Protein AF-A0A225VZT0-F1 (afdb_monomer_lite)

Organism: NCBI:txid4795

Sequence (186 aa):
MDSPKQKLVVSENINVNQRNNTLRSQVHCQGREDEDIPLMPTKFKLYQRKHICTHSWRERERGNGTHTVHKLRFLAKLAQGNGGQWSIRLARKDYRHNHAISTDVYRSYPGIRQVPGNSPLMPGIELLVKAQAGNSRIYDYIRDNSTHRVTMEDVQNLVNRIRNSGTHFYNHCCNVQMSNLFVLSV

Secondary structure (DSSP, 8-state):
-PPPEEEEEEEEEEEHHHHHHHHHTSGGGTT--GGGS-PPPGGG-EEEEEEEETT-SPPPS---S------EEEEEEEEEPTTS-EEEEEEEEEE--SS---HHHHHHSHHHHSPPTT-TTHHHHHHHHHTT--HHHHHHHHHHSSS----HHHHHHHHHHHHHHTT--S--------TT--EEE-

Structure (mmCIF, N/CA/C/O backbone):
data_AF-A0A225VZT0-F1
#
_entry.id   AF-A0A225VZT0-F1
#
loop_
_atom_site.group_PDB
_atom_site.id
_atom_site.type_symbol
_atom_site.label_atom_id
_atom_site.label_alt_id
_atom_site.label_comp_id
_atom_site.label_asym_id
_atom_site.label_entity_id
_atom_site.label_seq_id
_atom_site.pdbx_PDB_ins_code
_atom_site.Cartn_x
_atom_site.Cartn_y
_atom_site.Cartn_z
_atom_site.occupancy
_atom_site.B_iso_or_equiv
_atom_site.auth_seq_id
_atom_site.auth_comp_id
_atom_site.auth_asym_id
_atom_site.auth_atom_id
_atom_site.pdbx_PDB_model_num
ATOM 1 N N . MET A 1 1 ? -18.856 -15.001 -4.564 1.00 51.16 1 MET A N 1
ATOM 2 C CA . MET A 1 1 ? -17.676 -15.249 -3.708 1.00 51.16 1 MET A CA 1
ATOM 3 C C . MET A 1 1 ? -16.634 -14.220 -4.101 1.00 51.16 1 MET A C 1
ATOM 5 O O . MET A 1 1 ? -16.259 -14.202 -5.265 1.00 51.16 1 MET A O 1
ATOM 9 N N . ASP A 1 2 ? -16.246 -13.326 -3.192 1.00 65.56 2 ASP A N 1
ATOM 10 C CA . ASP A 1 2 ? -15.180 -12.351 -3.459 1.00 65.56 2 ASP A CA 1
ATOM 11 C C . ASP A 1 2 ? -13.834 -13.071 -3.604 1.00 65.56 2 ASP A C 1
ATOM 13 O O . ASP A 1 2 ? -13.518 -13.952 -2.802 1.00 65.56 2 ASP A O 1
ATOM 17 N N . SER A 1 3 ? -13.027 -12.676 -4.591 1.00 72.38 3 SER A N 1
ATOM 18 C CA . SER A 1 3 ? -11.649 -13.159 -4.725 1.00 72.38 3 SER A CA 1
ATOM 19 C C . SER A 1 3 ? -10.837 -12.883 -3.452 1.00 72.38 3 SER A C 1
ATOM 21 O O . SER A 1 3 ? -10.950 -11.788 -2.879 1.00 72.38 3 SER A O 1
ATOM 23 N N . PRO A 1 4 ? -9.988 -13.829 -3.004 1.00 74.31 4 PRO A N 1
ATOM 24 C CA . PRO A 1 4 ? -9.117 -13.614 -1.860 1.00 74.31 4 PRO A CA 1
ATOM 25 C C . PRO A 1 4 ? -8.203 -12.413 -2.119 1.00 74.31 4 PRO A C 1
ATOM 27 O O . PRO A 1 4 ? -7.529 -12.308 -3.145 1.00 74.31 4 PRO A O 1
ATOM 30 N N . LYS A 1 5 ? -8.190 -11.482 -1.163 1.00 81.31 5 LYS A N 1
ATOM 31 C CA . LYS A 1 5 ? -7.320 -10.303 -1.202 1.00 81.31 5 LYS A CA 1
ATOM 32 C C . LYS A 1 5 ? -5.996 -10.628 -0.533 1.00 81.31 5 LYS A C 1
ATOM 34 O O . LYS A 1 5 ? -5.957 -11.353 0.458 1.00 81.31 5 LYS A O 1
ATOM 39 N N . GLN A 1 6 ? -4.919 -10.026 -1.025 1.00 82.06 6 GLN A N 1
ATOM 40 C CA . GLN A 1 6 ? -3.617 -10.106 -0.379 1.00 82.06 6 GLN A CA 1
ATOM 41 C C . GLN A 1 6 ? -2.916 -8.749 -0.327 1.00 82.06 6 GLN A C 1
ATOM 43 O O . GLN A 1 6 ? -2.982 -7.945 -1.256 1.00 82.06 6 GLN A O 1
ATOM 48 N N . LYS A 1 7 ? -2.180 -8.521 0.767 1.00 84.19 7 LYS A N 1
ATOM 49 C CA . LYS A 1 7 ? -1.205 -7.440 0.865 1.00 84.19 7 LYS A CA 1
ATOM 50 C C . LYS A 1 7 ? 0.112 -7.888 0.231 1.00 84.19 7 LYS A C 1
ATOM 52 O O . LYS A 1 7 ? 0.707 -8.879 0.652 1.00 84.19 7 LYS A O 1
ATOM 57 N N . LEU A 1 8 ? 0.569 -7.148 -0.772 1.00 87.62 8 LEU A N 1
ATOM 58 C CA . LEU A 1 8 ? 1.885 -7.328 -1.381 1.00 87.62 8 LEU A CA 1
ATOM 59 C C . LEU A 1 8 ? 2.859 -6.273 -0.872 1.00 87.62 8 LEU A C 1
ATOM 61 O O . LEU A 1 8 ? 2.451 -5.191 -0.443 1.00 87.62 8 LEU A O 1
ATOM 65 N N . VAL A 1 9 ? 4.150 -6.581 -0.947 1.00 86.94 9 VAL A N 1
ATOM 66 C CA . VAL A 1 9 ? 5.210 -5.655 -0.544 1.00 86.94 9 VAL A CA 1
ATOM 67 C C . VAL A 1 9 ? 6.167 -5.417 -1.698 1.00 86.94 9 VAL A C 1
ATOM 69 O O . VAL A 1 9 ? 6.444 -6.317 -2.489 1.00 86.94 9 VAL A O 1
ATOM 72 N N . VAL A 1 10 ? 6.664 -4.187 -1.798 1.00 89.81 10 VAL A N 1
ATOM 73 C CA . VAL A 1 10 ? 7.727 -3.826 -2.732 1.00 89.81 10 VAL A CA 1
ATOM 74 C C . VAL A 1 10 ? 9.062 -4.221 -2.108 1.00 89.81 10 VAL A C 1
ATOM 76 O O . VAL A 1 10 ? 9.459 -3.640 -1.102 1.00 89.81 10 VAL A O 1
ATOM 79 N N . SER A 1 11 ? 9.746 -5.206 -2.688 1.00 88.31 11 SER A N 1
ATOM 80 C CA . SER A 1 11 ? 11.070 -5.627 -2.210 1.00 88.31 11 SER A CA 1
ATOM 81 C C . SER A 1 11 ? 12.201 -4.796 -2.805 1.00 88.31 11 SER A C 1
ATOM 83 O O . SER A 1 11 ? 13.287 -4.739 -2.246 1.00 88.31 11 SER A O 1
ATOM 85 N N . GLU A 1 12 ? 11.985 -4.241 -3.996 1.00 90.75 12 GLU A N 1
ATOM 86 C CA . GLU A 1 12 ? 13.029 -3.580 -4.772 1.00 90.75 12 GLU A CA 1
ATOM 87 C C . GLU A 1 12 ? 12.412 -2.543 -5.709 1.00 90.75 12 GLU A C 1
ATOM 89 O O . GLU A 1 12 ? 11.369 -2.786 -6.327 1.00 90.75 12 GLU A O 1
ATOM 94 N N . ASN A 1 13 ? 13.094 -1.410 -5.833 1.00 93.81 13 ASN A N 1
ATOM 95 C CA . ASN A 1 13 ? 12.778 -0.335 -6.758 1.00 93.81 13 ASN A CA 1
ATOM 96 C C . ASN A 1 13 ? 13.997 -0.080 -7.640 1.00 93.81 13 ASN A C 1
ATOM 98 O O . ASN A 1 13 ? 15.099 0.075 -7.126 1.00 93.81 13 ASN A O 1
ATOM 102 N N . ILE A 1 14 ? 13.784 0.027 -8.948 1.00 93.69 14 ILE A N 1
ATOM 103 C CA . ILE A 1 14 ? 14.803 0.505 -9.883 1.00 93.69 14 ILE A CA 1
ATOM 104 C C . ILE A 1 14 ? 14.319 1.828 -10.449 1.00 93.69 14 ILE A C 1
ATOM 106 O O . ILE A 1 14 ? 13.246 1.905 -11.060 1.00 93.69 14 ILE A O 1
ATOM 110 N N . ASN A 1 15 ? 15.110 2.872 -10.232 1.00 94.50 15 ASN A N 1
ATOM 111 C CA . ASN A 1 15 ? 14.808 4.200 -10.741 1.00 94.50 15 ASN A CA 1
ATOM 112 C C . ASN A 1 15 ? 15.197 4.330 -12.228 1.00 94.50 15 ASN A C 1
ATOM 114 O O . ASN A 1 15 ? 15.982 3.541 -12.760 1.00 94.50 15 ASN A O 1
ATOM 118 N N . VAL A 1 16 ? 14.606 5.309 -12.915 1.00 94.38 16 VAL A N 1
ATOM 119 C CA . VAL A 1 16 ? 14.851 5.533 -14.350 1.00 94.38 16 VAL A CA 1
ATOM 120 C C . VAL A 1 16 ? 16.324 5.831 -14.623 1.00 94.38 16 VAL A C 1
ATOM 122 O O . VAL A 1 16 ? 16.894 5.249 -15.540 1.00 94.38 16 VAL A O 1
ATOM 125 N N . ASN A 1 17 ? 16.954 6.671 -13.802 1.00 94.25 17 ASN A N 1
ATOM 126 C CA . ASN A 1 17 ? 18.349 7.069 -13.994 1.00 94.25 17 ASN A CA 1
ATOM 127 C C . ASN A 1 17 ? 19.293 5.869 -13.875 1.00 94.25 17 ASN A C 1
ATOM 129 O O . ASN A 1 17 ? 20.156 5.678 -14.718 1.00 94.25 17 ASN A O 1
ATOM 133 N N . GLN A 1 18 ? 19.078 5.006 -12.886 1.00 94.25 18 GLN A N 1
ATOM 134 C CA . GLN A 1 18 ? 19.828 3.776 -12.667 1.00 94.25 18 GLN A CA 1
ATOM 135 C C . GLN A 1 18 ? 19.690 2.840 -13.867 1.00 94.25 18 GLN A C 1
ATOM 137 O O . GLN A 1 18 ? 20.699 2.344 -14.363 1.00 94.25 18 GLN A O 1
ATOM 142 N N . ARG A 1 19 ? 18.465 2.635 -14.375 1.00 94.31 19 ARG A N 1
ATOM 143 C CA . ARG A 1 19 ? 18.228 1.834 -15.587 1.00 94.31 19 ARG A CA 1
ATOM 144 C C . ARG A 1 19 ? 18.948 2.432 -16.797 1.00 94.31 19 ARG A C 1
ATOM 146 O O . ARG A 1 19 ? 19.620 1.702 -17.514 1.00 94.31 19 ARG A O 1
ATOM 153 N N . ASN A 1 20 ? 18.806 3.735 -17.019 1.00 94.56 20 ASN A N 1
ATOM 154 C CA . ASN A 1 20 ? 19.415 4.435 -18.147 1.00 94.56 20 ASN A CA 1
ATOM 155 C C . ASN A 1 20 ? 20.947 4.382 -18.079 1.00 94.56 20 ASN A C 1
ATOM 157 O O . ASN A 1 20 ? 21.582 4.041 -19.067 1.00 94.56 20 ASN A O 1
ATOM 161 N N . ASN A 1 21 ? 21.537 4.608 -16.906 1.00 93.44 21 ASN A N 1
ATOM 162 C CA . ASN A 1 21 ? 22.978 4.480 -16.695 1.00 93.44 21 ASN A CA 1
ATOM 163 C C . ASN A 1 21 ? 23.450 3.046 -16.941 1.00 93.44 21 ASN A C 1
ATOM 165 O O . ASN A 1 21 ? 24.440 2.845 -17.632 1.00 93.44 21 ASN A O 1
ATOM 169 N N . THR A 1 22 ? 22.705 2.044 -16.455 1.00 93.69 22 THR A N 1
ATOM 170 C CA . THR A 1 22 ? 23.014 0.636 -16.748 1.00 93.69 22 THR A CA 1
ATOM 171 C C . THR A 1 22 ? 22.975 0.354 -18.248 1.00 93.69 22 THR A C 1
ATOM 173 O O . THR A 1 22 ? 23.840 -0.369 -18.721 1.00 93.69 22 THR A O 1
ATOM 176 N N . LEU A 1 23 ? 22.016 0.914 -18.998 1.00 92.69 23 LEU A N 1
ATOM 177 C CA . LEU A 1 23 ? 21.963 0.768 -20.458 1.00 92.69 23 LEU A CA 1
ATOM 178 C C . LEU A 1 23 ? 23.165 1.419 -21.141 1.00 92.69 23 LEU A C 1
ATOM 180 O O . LEU A 1 23 ? 23.807 0.762 -21.947 1.00 92.69 23 LEU A O 1
ATOM 184 N N . ARG A 1 24 ? 23.522 2.654 -20.774 1.00 93.19 24 ARG A N 1
ATOM 185 C CA . ARG A 1 24 ? 24.707 3.338 -21.323 1.00 93.19 24 ARG A CA 1
ATOM 186 C C . ARG A 1 24 ? 25.997 2.550 -21.093 1.00 93.19 24 ARG A C 1
ATOM 188 O O . ARG A 1 24 ? 26.865 2.521 -21.954 1.00 93.19 24 ARG A O 1
ATOM 195 N N . SER A 1 25 ? 26.116 1.880 -19.947 1.00 91.31 25 SER A N 1
ATOM 196 C CA . SER A 1 25 ? 27.282 1.052 -19.626 1.00 91.31 25 SER A CA 1
ATOM 197 C C . SER A 1 25 ? 27.330 -0.288 -20.372 1.00 91.31 25 SER A C 1
ATOM 199 O O . SER A 1 25 ? 28.343 -0.981 -20.274 1.00 91.31 25 SER A O 1
ATOM 201 N N . GLN A 1 26 ? 26.275 -0.695 -21.089 1.00 92.50 26 GLN A N 1
ATOM 202 C CA . GLN A 1 26 ? 26.287 -1.945 -21.856 1.00 92.50 26 GLN A CA 1
ATOM 203 C C . GLN A 1 26 ? 27.204 -1.823 -23.069 1.00 92.50 26 GLN A C 1
ATOM 205 O O . GLN A 1 26 ? 27.166 -0.826 -23.779 1.00 92.50 26 GLN A O 1
ATOM 210 N N . VAL A 1 27 ? 27.973 -2.880 -23.344 1.00 91.50 27 VAL A N 1
ATOM 211 C CA . VAL A 1 27 ? 28.984 -2.915 -24.418 1.00 91.50 27 VAL A CA 1
ATOM 212 C C . VAL A 1 27 ? 28.422 -2.466 -25.773 1.00 91.50 27 VAL A C 1
ATOM 214 O O . VAL A 1 27 ? 29.067 -1.707 -26.479 1.00 91.50 27 VAL A O 1
ATOM 217 N N . HIS A 1 28 ? 27.194 -2.863 -26.116 1.00 88.12 28 HIS A N 1
ATOM 218 C CA . HIS A 1 28 ? 26.564 -2.494 -27.391 1.00 88.12 28 HIS A CA 1
ATOM 219 C C . HIS A 1 28 ? 26.027 -1.050 -27.449 1.00 88.12 28 HIS A C 1
ATOM 221 O O . HIS A 1 28 ? 25.597 -0.604 -28.509 1.00 88.12 28 HIS A O 1
ATOM 227 N N . CYS A 1 29 ? 26.001 -0.336 -26.322 1.00 87.94 29 CYS A N 1
ATOM 228 C CA . CYS A 1 29 ? 25.611 1.071 -26.227 1.00 87.94 29 CYS A CA 1
ATOM 229 C C . CYS A 1 29 ? 26.815 2.003 -26.022 1.00 87.94 29 CYS A C 1
ATOM 231 O O . CYS A 1 29 ? 26.645 3.217 -26.081 1.00 87.94 29 CYS A O 1
ATOM 233 N N . GLN A 1 30 ? 28.015 1.467 -25.781 1.00 85.31 30 GLN A N 1
ATOM 234 C CA . GLN A 1 30 ? 29.216 2.279 -25.598 1.00 85.31 30 GLN A CA 1
ATOM 235 C C . GLN A 1 30 ? 29.556 3.030 -26.890 1.00 85.31 30 GLN A C 1
ATOM 237 O O . GLN A 1 30 ? 29.604 2.437 -27.965 1.00 85.31 30 GLN A O 1
ATOM 242 N N . GLY A 1 31 ? 29.773 4.343 -26.775 1.00 84.56 31 GLY A N 1
ATOM 243 C CA . GLY A 1 31 ? 30.066 5.219 -27.914 1.00 84.56 31 GLY A CA 1
ATOM 244 C C . GLY A 1 31 ? 28.861 5.551 -28.800 1.00 84.56 31 GLY A C 1
ATOM 245 O O . GLY A 1 31 ? 29.049 6.186 -29.831 1.00 84.56 31 GLY A O 1
ATOM 246 N N . ARG A 1 32 ? 27.642 5.133 -28.425 1.00 89.38 32 ARG A N 1
ATOM 247 C CA . ARG A 1 32 ? 26.406 5.586 -29.077 1.00 89.38 32 ARG A CA 1
ATOM 248 C C . ARG A 1 32 ? 25.899 6.849 -28.391 1.00 89.38 32 ARG A C 1
ATOM 250 O O . ARG A 1 32 ? 26.011 6.968 -27.171 1.00 89.38 32 ARG A O 1
ATOM 257 N N . GLU A 1 33 ? 25.320 7.746 -29.178 1.00 89.56 33 GLU A N 1
ATOM 258 C CA . GLU A 1 33 ? 24.634 8.926 -28.657 1.00 89.56 33 GLU A CA 1
ATOM 259 C C . GLU A 1 33 ? 23.365 8.522 -27.890 1.00 89.56 33 GLU A C 1
ATOM 261 O O . GLU A 1 33 ? 22.806 7.435 -28.080 1.00 89.56 33 GLU A O 1
ATOM 266 N N . ASP A 1 34 ? 22.902 9.389 -26.994 1.00 88.25 34 ASP A N 1
ATOM 267 C CA . ASP A 1 34 ? 21.767 9.095 -26.115 1.00 88.25 34 ASP A CA 1
ATOM 268 C C . ASP A 1 34 ? 20.459 8.872 -26.902 1.00 88.25 34 ASP A C 1
ATOM 270 O O . ASP A 1 34 ? 19.615 8.080 -26.476 1.00 88.25 34 ASP A O 1
ATOM 274 N N . GLU A 1 35 ? 20.306 9.518 -28.061 1.00 89.00 35 GLU A N 1
ATOM 275 C CA . GLU A 1 35 ? 19.173 9.382 -28.985 1.00 89.00 35 GLU A CA 1
ATOM 276 C C . GLU A 1 35 ? 19.072 7.973 -29.585 1.00 89.00 35 GLU A C 1
ATOM 278 O O . GLU A 1 35 ? 17.975 7.483 -29.868 1.00 89.00 35 GLU A O 1
ATOM 283 N N . ASP A 1 36 ? 20.213 7.302 -29.731 1.00 88.94 36 ASP A N 1
ATOM 284 C CA . ASP A 1 36 ? 20.330 5.962 -30.300 1.00 88.94 36 ASP A CA 1
ATOM 285 C C . ASP A 1 36 ? 20.119 4.847 -29.264 1.00 88.94 36 ASP A C 1
ATOM 287 O O . ASP A 1 36 ? 20.044 3.654 -29.605 1.00 88.94 36 ASP A O 1
ATOM 291 N N . ILE A 1 37 ? 20.037 5.213 -27.984 1.00 89.81 37 ILE A N 1
ATOM 292 C CA . ILE A 1 37 ? 19.838 4.303 -26.862 1.00 89.81 37 ILE A CA 1
ATOM 293 C C . ILE A 1 37 ? 18.369 4.403 -26.418 1.00 89.81 37 ILE A C 1
ATOM 295 O O . ILE A 1 37 ? 17.839 5.498 -26.249 1.00 89.81 37 ILE A O 1
ATOM 299 N N . PRO A 1 38 ? 17.670 3.281 -26.150 1.00 89.12 38 PRO A N 1
ATOM 300 C CA . PRO A 1 38 ? 16.269 3.291 -25.715 1.00 89.12 38 PRO A CA 1
ATOM 301 C C . PRO A 1 38 ? 16.117 3.721 -24.240 1.00 89.12 38 PRO A C 1
ATOM 303 O O . PRO A 1 38 ? 15.664 2.956 -23.369 1.00 89.12 38 PRO A O 1
ATOM 306 N N . LEU A 1 39 ? 16.525 4.953 -23.940 1.00 91.19 39 LEU A N 1
ATOM 307 C CA . LEU A 1 39 ? 16.471 5.582 -22.629 1.00 91.19 39 LEU A CA 1
ATOM 308 C C . LEU A 1 39 ? 15.024 5.902 -22.243 1.00 91.19 39 LEU A C 1
ATOM 310 O O . LEU A 1 39 ? 14.192 6.276 -23.065 1.00 91.19 39 LEU A O 1
ATOM 314 N N . MET A 1 40 ? 14.699 5.741 -20.958 1.00 90.88 40 MET A N 1
ATOM 315 C CA . MET A 1 40 ? 13.402 6.191 -20.446 1.00 90.88 40 MET A CA 1
ATOM 316 C C . MET A 1 40 ? 13.454 7.683 -20.110 1.00 90.88 40 MET A C 1
ATOM 318 O O . MET A 1 40 ? 14.453 8.136 -19.544 1.00 90.88 40 MET A O 1
ATOM 322 N N . PRO A 1 41 ? 12.359 8.432 -20.320 1.00 90.88 41 PRO A N 1
ATOM 323 C CA . PRO A 1 41 ? 12.269 9.811 -19.862 1.00 90.88 41 PRO A CA 1
ATOM 324 C C . PRO A 1 41 ? 12.441 9.915 -18.340 1.00 90.88 41 PRO A C 1
ATOM 326 O O . PRO A 1 41 ? 11.707 9.287 -17.570 1.00 90.88 41 PRO A O 1
ATOM 329 N N . THR A 1 42 ? 13.375 10.755 -17.895 1.00 90.62 42 THR A N 1
ATOM 330 C CA . THR A 1 42 ? 13.734 10.930 -16.473 1.00 90.62 42 THR A CA 1
ATOM 331 C C . THR A 1 42 ? 12.573 11.442 -15.617 1.00 90.62 42 THR A C 1
ATOM 333 O O . THR A 1 42 ? 12.505 11.137 -14.423 1.00 90.62 42 THR A O 1
ATOM 336 N N . LYS A 1 43 ? 11.587 12.110 -16.238 1.00 91.50 43 LYS A N 1
ATOM 337 C CA . LYS A 1 43 ? 10.337 12.546 -15.592 1.00 91.50 43 LYS A CA 1
ATOM 338 C C . LYS A 1 43 ? 9.597 11.423 -14.859 1.00 91.50 43 LYS A C 1
ATOM 340 O O . LYS A 1 43 ? 8.916 11.693 -13.875 1.00 91.50 43 LYS A O 1
ATOM 345 N N . PHE A 1 44 ? 9.738 10.168 -15.296 1.00 88.38 44 PHE A N 1
ATOM 346 C CA . PHE A 1 44 ? 9.010 9.053 -14.696 1.00 88.38 44 PHE A CA 1
ATOM 347 C C . PHE A 1 44 ? 9.567 8.580 -13.351 1.00 88.38 44 PHE A C 1
ATOM 349 O O . PHE A 1 44 ? 8.868 7.820 -12.691 1.00 88.38 44 PHE A O 1
ATOM 356 N N . LYS A 1 45 ? 10.742 9.066 -12.905 1.00 90.06 45 LYS A N 1
ATOM 357 C CA . LYS A 1 45 ? 11.456 8.757 -11.640 1.00 90.06 45 LYS A CA 1
ATOM 358 C C . LYS A 1 45 ? 11.717 7.264 -11.382 1.00 90.06 45 LYS A C 1
ATOM 360 O O . LYS A 1 45 ? 12.860 6.868 -11.174 1.00 90.06 45 LYS A O 1
ATOM 365 N N . LEU A 1 46 ? 10.693 6.421 -11.413 1.00 93.38 46 LEU A N 1
ATOM 366 C CA . LEU A 1 46 ? 10.719 4.990 -11.183 1.00 93.38 46 LEU A CA 1
ATOM 367 C C . LEU A 1 46 ? 10.464 4.202 -12.472 1.00 93.38 46 LEU A C 1
ATOM 369 O O . LEU A 1 46 ? 9.490 4.438 -13.180 1.00 93.38 46 LEU A O 1
ATOM 373 N N . TYR A 1 47 ? 11.330 3.229 -12.747 1.00 93.38 47 TYR A N 1
ATOM 374 C CA . TYR A 1 47 ? 11.208 2.352 -13.907 1.00 93.38 47 TYR A CA 1
ATOM 375 C C . TYR A 1 47 ? 10.554 1.015 -13.552 1.00 93.38 47 TYR A C 1
ATOM 377 O O . TYR A 1 47 ? 9.698 0.529 -14.288 1.00 93.38 47 TYR A O 1
ATOM 385 N N . GLN A 1 48 ? 10.964 0.399 -12.443 1.00 94.62 48 GLN A N 1
ATOM 386 C CA . GLN A 1 48 ? 10.536 -0.950 -12.087 1.00 94.62 48 GLN A CA 1
ATOM 387 C C . GLN A 1 48 ? 10.296 -1.081 -10.583 1.00 94.62 48 GLN A C 1
ATOM 389 O O . GLN A 1 48 ? 11.117 -0.638 -9.782 1.00 94.62 48 GLN A O 1
ATOM 394 N N . ARG A 1 49 ? 9.210 -1.769 -10.217 1.00 95.50 49 ARG A N 1
ATOM 395 C CA . ARG A 1 49 ? 8.954 -2.285 -8.866 1.00 95.50 49 ARG A CA 1
ATOM 396 C C . ARG A 1 49 ? 8.944 -3.800 -8.879 1.00 95.50 49 ARG A C 1
ATOM 398 O O . ARG A 1 49 ? 8.304 -4.409 -9.736 1.00 95.50 49 ARG A O 1
ATOM 405 N N . LYS A 1 50 ? 9.611 -4.414 -7.911 1.00 92.38 50 LYS A N 1
ATOM 406 C C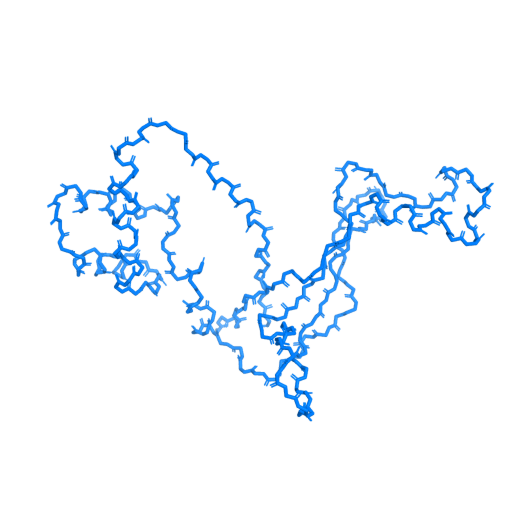A . LYS A 1 50 ? 9.483 -5.843 -7.635 1.00 92.38 50 LYS A CA 1
ATOM 407 C C . LYS A 1 50 ? 8.521 -6.036 -6.479 1.00 92.38 50 LYS A C 1
ATOM 409 O O . LYS A 1 50 ? 8.784 -5.572 -5.373 1.00 92.38 50 LYS A O 1
ATOM 414 N N . HIS A 1 51 ? 7.425 -6.727 -6.752 1.00 91.00 51 HIS A N 1
ATOM 415 C CA . HIS A 1 51 ? 6.442 -7.099 -5.750 1.00 91.00 51 HIS A CA 1
ATOM 416 C C . HIS A 1 51 ? 6.680 -8.534 -5.312 1.00 91.00 51 HIS A C 1
ATOM 418 O O . HIS A 1 51 ? 6.956 -9.397 -6.147 1.00 91.00 51 HIS A O 1
ATOM 424 N N . ILE A 1 52 ? 6.560 -8.771 -4.012 1.00 88.19 52 ILE A N 1
ATOM 425 C CA . ILE A 1 52 ? 6.639 -10.087 -3.385 1.00 88.19 52 ILE A CA 1
ATOM 426 C C . ILE A 1 52 ? 5.499 -10.255 -2.378 1.00 88.19 52 ILE A C 1
ATOM 428 O O . ILE A 1 52 ? 4.867 -9.275 -1.964 1.00 88.19 52 ILE A O 1
ATOM 432 N N . CYS A 1 53 ? 5.243 -11.492 -1.956 1.00 85.62 53 CYS A N 1
ATOM 433 C CA . CYS A 1 53 ? 4.377 -11.731 -0.806 1.00 85.62 53 CYS A CA 1
ATOM 434 C C . CYS A 1 53 ? 5.006 -11.149 0.479 1.00 85.62 53 CYS A C 1
ATOM 436 O O . CYS A 1 53 ? 6.224 -11.136 0.642 1.00 85.62 53 CYS A O 1
ATOM 438 N N . THR A 1 54 ? 4.171 -10.700 1.421 1.00 80.44 54 THR A N 1
ATOM 439 C CA . THR A 1 54 ? 4.572 -10.278 2.777 1.00 80.44 54 THR A CA 1
ATOM 440 C C . THR A 1 54 ? 5.372 -11.326 3.545 1.00 80.44 54 THR A C 1
ATOM 442 O O . THR A 1 54 ? 6.141 -10.954 4.419 1.00 80.44 54 THR A O 1
ATOM 445 N N . HIS A 1 55 ? 5.207 -12.612 3.235 1.00 77.00 55 HIS A N 1
ATOM 446 C CA . HIS A 1 55 ? 5.962 -13.707 3.849 1.00 77.00 55 HIS A CA 1
ATOM 447 C C . HIS A 1 55 ? 7.256 -14.033 3.085 1.00 77.00 55 HIS A C 1
ATOM 449 O O . HIS A 1 55 ? 8.075 -14.795 3.567 1.00 77.00 55 HIS A O 1
ATOM 455 N N . SER A 1 56 ? 7.479 -13.454 1.900 1.00 68.50 56 SER A N 1
ATOM 456 C CA . SER A 1 56 ? 8.655 -13.727 1.056 1.00 68.50 56 SER A CA 1
ATOM 457 C C . SER A 1 56 ? 9.894 -12.900 1.413 1.00 68.50 56 SER A C 1
ATOM 459 O O . SER A 1 56 ? 10.866 -12.909 0.652 1.00 68.50 56 SER A O 1
ATOM 461 N N . TRP A 1 57 ? 9.865 -12.136 2.508 1.00 66.12 57 TRP A N 1
ATOM 462 C CA . TRP A 1 57 ? 11.051 -11.426 2.980 1.00 66.12 57 TRP A CA 1
ATOM 463 C C . TRP A 1 57 ? 12.133 -12.421 3.403 1.00 66.12 57 TRP A C 1
ATOM 465 O O . TRP A 1 57 ? 11.837 -13.511 3.883 1.00 66.12 57 TRP A O 1
ATOM 475 N N . ARG A 1 58 ? 13.402 -12.040 3.221 1.00 56.34 58 ARG A N 1
ATOM 476 C CA . ARG A 1 58 ? 14.507 -12.793 3.818 1.00 56.34 58 ARG A CA 1
ATOM 477 C C . ARG A 1 58 ? 14.397 -12.645 5.333 1.00 56.34 58 ARG A C 1
ATOM 479 O O . ARG A 1 58 ? 14.432 -11.522 5.834 1.00 56.34 58 ARG A O 1
ATOM 486 N N . GLU A 1 59 ? 14.252 -13.752 6.046 1.00 50.78 59 GLU A N 1
ATOM 487 C CA . GLU A 1 59 ? 14.467 -13.763 7.488 1.00 50.78 59 GLU A CA 1
ATOM 488 C C . GLU A 1 59 ? 15.957 -13.497 7.761 1.00 50.78 59 GLU A C 1
ATOM 490 O O . GLU A 1 59 ? 16.816 -13.882 6.961 1.00 50.78 59 GLU A O 1
ATOM 495 N N . ARG A 1 60 ? 16.272 -12.764 8.838 1.00 55.62 60 ARG A N 1
ATOM 496 C CA . ARG A 1 60 ? 17.671 -12.511 9.226 1.00 55.62 60 ARG A CA 1
ATOM 497 C C . ARG A 1 60 ? 18.365 -13.852 9.471 1.00 55.62 60 ARG A C 1
ATOM 499 O O . ARG A 1 60 ? 17.734 -14.771 9.978 1.00 55.62 60 ARG A O 1
ATOM 506 N N . GLU A 1 61 ? 19.649 -13.935 9.136 1.00 49.47 61 GLU A N 1
ATOM 507 C CA . GLU A 1 61 ? 20.484 -15.139 9.235 1.00 49.47 61 GLU A CA 1
ATOM 508 C C . GLU A 1 61 ? 20.453 -15.759 10.645 1.00 49.47 61 GLU A C 1
ATOM 510 O O . GLU A 1 61 ? 21.232 -15.387 11.519 1.00 49.47 61 GLU A O 1
ATOM 515 N N . ARG A 1 62 ? 19.525 -16.692 10.890 1.00 54.22 62 ARG A N 1
ATOM 516 C CA . ARG A 1 62 ? 19.478 -17.546 12.087 1.00 54.22 62 ARG A CA 1
ATOM 517 C C . ARG A 1 62 ? 18.921 -18.934 11.751 1.00 54.22 62 ARG A C 1
ATOM 519 O O . ARG A 1 62 ? 17.894 -19.338 12.282 1.00 54.22 62 ARG A O 1
ATOM 526 N N . GLY A 1 63 ? 19.603 -19.678 10.877 1.00 51.31 63 GLY A N 1
ATOM 527 C CA . GLY A 1 63 ? 19.358 -21.119 10.730 1.00 51.31 63 GLY A CA 1
ATOM 528 C C . GLY A 1 63 ? 19.931 -21.755 9.459 1.00 51.31 63 GLY A C 1
ATOM 529 O O . GLY A 1 63 ? 19.748 -21.230 8.367 1.00 51.31 63 GLY A O 1
ATOM 530 N N . ASN A 1 64 ? 20.554 -22.931 9.608 1.00 53.28 64 ASN A N 1
ATOM 531 C CA . ASN A 1 64 ? 21.093 -23.793 8.536 1.00 53.28 64 ASN A CA 1
ATOM 532 C C . ASN A 1 64 ? 20.015 -24.670 7.847 1.00 53.28 64 ASN A C 1
ATOM 534 O O . ASN A 1 64 ? 20.319 -25.742 7.328 1.00 53.28 64 ASN A O 1
ATOM 538 N N . GLY A 1 65 ? 18.740 -24.271 7.892 1.00 51.47 65 GLY A N 1
ATOM 539 C CA . GLY A 1 65 ? 17.611 -25.081 7.420 1.00 51.47 65 GLY A CA 1
ATOM 540 C C . GLY A 1 65 ? 17.203 -24.769 5.980 1.00 51.47 65 GLY A C 1
ATOM 541 O O . GLY A 1 65 ? 17.084 -23.608 5.596 1.00 51.47 65 GLY A O 1
ATOM 542 N N . THR A 1 66 ? 16.944 -25.809 5.188 1.00 53.22 66 THR A N 1
ATOM 543 C CA . THR A 1 66 ? 16.462 -25.743 3.803 1.00 53.22 66 THR A CA 1
ATOM 544 C C . THR A 1 66 ? 15.230 -24.835 3.685 1.00 53.22 66 THR A C 1
ATOM 546 O O . THR A 1 66 ? 14.163 -25.127 4.222 1.00 53.22 66 THR A O 1
ATOM 549 N N . HIS A 1 67 ? 15.379 -23.707 2.991 1.00 54.34 67 HIS A N 1
ATOM 550 C CA . HIS A 1 67 ? 14.382 -22.636 2.971 1.00 54.34 67 HIS A CA 1
ATOM 551 C C . HIS A 1 67 ? 13.129 -22.973 2.147 1.00 54.34 67 HIS A C 1
ATOM 553 O O . HIS A 1 67 ? 13.209 -23.268 0.951 1.00 54.34 67 HIS A O 1
ATOM 559 N N . THR A 1 68 ? 11.941 -22.760 2.717 1.00 52.25 68 THR A N 1
ATOM 560 C CA . THR A 1 68 ? 10.704 -22.604 1.940 1.00 52.25 68 THR A CA 1
ATOM 561 C C . THR A 1 68 ? 10.618 -21.189 1.374 1.00 52.25 68 THR A C 1
ATOM 563 O O . THR A 1 68 ? 10.105 -20.277 2.013 1.00 52.25 68 THR A O 1
ATOM 566 N N . VAL A 1 69 ? 11.099 -20.977 0.147 1.00 57.00 69 VAL A N 1
ATOM 567 C CA . VAL A 1 69 ? 10.872 -19.708 -0.566 1.00 57.00 69 VAL A CA 1
ATOM 568 C C . VAL A 1 69 ? 9.366 -19.517 -0.755 1.00 57.00 69 VAL A C 1
ATOM 570 O O . VAL A 1 69 ? 8.733 -20.313 -1.445 1.00 57.00 69 VAL A O 1
ATOM 573 N N . HIS A 1 70 ? 8.787 -18.469 -0.171 1.00 62.31 70 HIS A N 1
ATOM 574 C CA . HIS A 1 70 ? 7.378 -18.124 -0.368 1.00 62.31 70 HIS A CA 1
ATOM 575 C C . HIS A 1 70 ? 7.201 -17.520 -1.774 1.00 62.31 70 HIS A C 1
ATOM 577 O O . HIS A 1 70 ? 7.794 -16.484 -2.085 1.00 62.31 70 HIS A O 1
ATOM 583 N N . LYS A 1 71 ? 6.479 -18.203 -2.676 1.00 71.62 71 LYS A N 1
ATOM 584 C CA . LYS A 1 71 ? 6.653 -18.045 -4.140 1.00 71.62 71 LYS A CA 1
ATOM 585 C C . LYS A 1 71 ? 5.677 -17.102 -4.861 1.00 71.62 71 LYS A C 1
ATOM 587 O O . LYS A 1 71 ? 5.331 -17.395 -5.997 1.00 71.62 71 LYS A O 1
ATOM 592 N N . LEU A 1 72 ? 5.304 -15.947 -4.303 1.00 83.31 72 LEU A N 1
ATOM 593 C CA . LEU A 1 72 ? 4.741 -14.880 -5.148 1.00 83.31 72 LEU A CA 1
ATOM 594 C C . LEU A 1 72 ? 5.789 -13.818 -5.436 1.00 83.31 72 LEU A C 1
ATOM 596 O O . LEU A 1 72 ? 6.351 -13.218 -4.517 1.00 83.31 72 LEU A O 1
ATOM 600 N N . ARG A 1 73 ? 6.020 -13.560 -6.725 1.00 88.38 73 ARG A N 1
ATOM 601 C CA . ARG A 1 73 ? 6.820 -12.433 -7.199 1.00 88.38 73 ARG A CA 1
ATOM 602 C C . ARG A 1 73 ? 6.401 -11.985 -8.592 1.00 88.38 73 ARG A C 1
ATOM 604 O O . ARG A 1 73 ? 6.128 -12.803 -9.464 1.00 88.38 73 ARG A O 1
ATOM 611 N N . PHE A 1 74 ? 6.448 -10.685 -8.839 1.00 92.00 74 PHE A N 1
ATOM 612 C CA . PHE A 1 74 ? 6.408 -10.146 -10.196 1.00 92.00 74 PHE A CA 1
ATOM 613 C C . PHE A 1 74 ? 7.123 -8.799 -10.272 1.00 92.00 74 PHE A C 1
ATOM 615 O O . PHE A 1 74 ? 7.377 -8.141 -9.262 1.00 92.00 74 PHE A O 1
ATOM 622 N N . LEU A 1 75 ? 7.451 -8.385 -11.492 1.00 93.31 75 LEU A N 1
ATOM 623 C CA . LEU A 1 75 ? 7.993 -7.066 -11.791 1.00 93.31 75 LEU A CA 1
ATOM 624 C C . LEU A 1 75 ? 6.919 -6.220 -12.466 1.00 93.31 75 LEU A C 1
ATOM 626 O O . LEU A 1 75 ? 6.407 -6.613 -13.509 1.00 93.31 75 LEU A O 1
ATOM 630 N N . ALA A 1 76 ? 6.615 -5.056 -11.909 1.00 94.62 76 ALA A N 1
ATOM 631 C CA . ALA A 1 76 ? 5.850 -4.010 -12.572 1.00 94.62 76 ALA A CA 1
ATOM 632 C C . ALA A 1 76 ? 6.841 -3.039 -13.222 1.00 94.62 76 ALA A C 1
ATOM 634 O O . ALA A 1 76 ? 7.621 -2.402 -12.515 1.00 94.62 76 ALA A O 1
ATOM 635 N N . LYS A 1 77 ? 6.859 -2.969 -14.555 1.00 94.19 77 LYS A N 1
ATOM 636 C CA . LYS A 1 77 ? 7.805 -2.153 -15.327 1.00 94.19 77 LYS A CA 1
ATOM 637 C C . LYS A 1 77 ? 7.076 -1.085 -16.121 1.00 94.19 77 LYS A C 1
ATOM 639 O O . LYS A 1 77 ? 6.062 -1.379 -16.746 1.00 94.19 77 LYS A O 1
ATOM 644 N N . LEU A 1 78 ? 7.636 0.114 -16.164 1.00 92.88 78 LEU A N 1
ATOM 645 C CA . LEU A 1 78 ? 7.228 1.131 -17.118 1.00 92.88 78 LEU A CA 1
ATOM 646 C C . LEU A 1 78 ? 7.561 0.658 -18.540 1.00 92.88 78 LEU A C 1
ATOM 648 O O . LEU A 1 78 ? 8.664 0.171 -18.801 1.00 92.88 78 LEU A O 1
ATOM 652 N N . ALA A 1 79 ? 6.605 0.794 -19.450 1.00 90.31 79 ALA A N 1
ATOM 653 C CA . ALA A 1 79 ? 6.763 0.450 -20.852 1.00 90.31 79 ALA A CA 1
ATOM 654 C C . ALA A 1 79 ? 5.987 1.425 -21.740 1.00 90.31 79 ALA A C 1
ATOM 656 O O . ALA A 1 79 ? 4.906 1.887 -21.371 1.00 90.31 79 ALA A O 1
ATOM 657 N N . GLN A 1 80 ? 6.518 1.686 -22.931 1.00 89.31 80 GLN A N 1
ATOM 658 C CA . GLN A 1 80 ? 5.830 2.454 -23.960 1.00 89.31 80 GLN A CA 1
ATOM 659 C C . GLN A 1 80 ? 5.051 1.501 -24.879 1.00 89.31 80 GLN A C 1
ATOM 661 O O . GLN A 1 80 ? 5.573 0.475 -25.323 1.00 89.31 80 GLN A O 1
ATOM 666 N N . GLY A 1 81 ? 3.767 1.784 -25.080 1.00 82.25 81 GLY A N 1
ATOM 667 C CA . GLY A 1 81 ? 2.894 1.102 -26.029 1.00 82.25 81 GLY A CA 1
ATOM 668 C C . GLY A 1 81 ? 3.041 1.644 -27.449 1.00 82.25 81 GLY A C 1
ATOM 669 O O . GLY A 1 81 ? 3.676 2.677 -27.676 1.00 82.25 81 GLY A O 1
ATOM 670 N N . ASN A 1 82 ? 2.412 0.952 -28.397 1.00 78.44 82 ASN A N 1
ATOM 671 C CA . ASN A 1 82 ? 2.298 1.428 -29.773 1.00 78.44 82 ASN A CA 1
ATOM 672 C C . ASN A 1 82 ? 1.448 2.710 -29.758 1.00 78.44 82 ASN A C 1
ATOM 674 O O . ASN A 1 82 ? 0.361 2.715 -29.186 1.00 78.44 82 ASN A O 1
ATOM 678 N N . GLY A 1 83 ? 1.974 3.809 -30.303 1.00 79.62 83 GLY A N 1
ATOM 679 C CA . GLY A 1 83 ? 1.351 5.139 -30.210 1.00 79.62 83 GLY A CA 1
ATOM 680 C C . GLY A 1 83 ? 1.903 6.036 -29.095 1.00 79.62 83 GLY A C 1
ATOM 681 O O . GLY A 1 83 ? 1.344 7.091 -28.821 1.00 79.62 83 GLY A O 1
ATOM 682 N N . GLY A 1 84 ? 2.994 5.641 -28.430 1.00 83.50 84 GLY A N 1
ATOM 683 C CA . GLY A 1 84 ? 3.722 6.512 -27.499 1.00 83.50 84 GLY A CA 1
ATOM 684 C C . GLY A 1 84 ? 3.128 6.603 -26.088 1.00 83.50 84 GLY A C 1
ATOM 685 O O . GLY A 1 84 ? 3.738 7.231 -25.218 1.00 83.50 84 GLY A O 1
ATOM 686 N N . GLN A 1 85 ? 1.993 5.944 -25.832 1.00 89.69 85 GLN A N 1
ATOM 687 C CA . GLN A 1 85 ? 1.353 5.897 -24.517 1.00 89.69 85 GLN A CA 1
ATOM 688 C C . GLN A 1 85 ? 2.184 5.082 -23.517 1.00 89.69 85 GLN A C 1
ATOM 690 O O . GLN A 1 85 ? 2.646 3.979 -23.808 1.00 89.69 85 GLN A O 1
ATOM 695 N N . TRP A 1 86 ? 2.342 5.603 -22.303 1.00 89.62 86 TRP A N 1
ATOM 696 C CA . TRP A 1 86 ? 3.068 4.933 -21.225 1.00 89.62 86 TRP A CA 1
ATOM 697 C C . TRP A 1 86 ? 2.135 4.064 -20.381 1.00 89.62 86 TRP A C 1
ATOM 699 O O . TRP A 1 86 ? 1.041 4.483 -20.018 1.00 89.62 86 TRP A O 1
ATOM 709 N N . SER A 1 87 ? 2.579 2.852 -20.050 1.00 90.44 87 SER A N 1
ATOM 710 C CA . SER A 1 87 ? 1.813 1.866 -19.280 1.00 90.44 87 SER A CA 1
ATOM 711 C C . SER A 1 87 ? 2.711 1.073 -18.330 1.00 90.44 87 SER A C 1
ATOM 713 O O . SER A 1 87 ? 3.936 1.052 -18.474 1.00 90.44 87 SER A O 1
ATOM 715 N N . ILE A 1 88 ? 2.101 0.395 -17.357 1.00 92.06 88 ILE A N 1
ATOM 716 C CA . ILE A 1 88 ? 2.792 -0.568 -16.498 1.00 92.06 88 ILE A CA 1
ATOM 717 C C . ILE A 1 88 ? 2.592 -1.966 -17.084 1.00 92.06 88 ILE A C 1
ATOM 719 O O . ILE A 1 88 ? 1.469 -2.457 -17.168 1.00 92.06 88 ILE A O 1
ATOM 723 N N . ARG A 1 89 ? 3.685 -2.637 -17.448 1.00 92.62 89 ARG A N 1
ATOM 724 C CA . ARG A 1 89 ? 3.684 -4.039 -17.875 1.00 92.62 89 ARG A CA 1
ATOM 725 C C . ARG A 1 89 ? 4.202 -4.940 -16.767 1.00 92.62 89 ARG A C 1
ATOM 727 O O . ARG A 1 89 ? 5.260 -4.701 -16.183 1.00 92.62 89 ARG A O 1
ATOM 734 N N . LEU A 1 90 ? 3.463 -6.013 -16.513 1.00 93.19 90 LEU A N 1
ATOM 735 C CA . LEU A 1 90 ? 3.858 -7.049 -15.568 1.00 93.19 90 LEU A CA 1
ATOM 736 C C . LEU A 1 90 ? 4.773 -8.077 -16.248 1.00 93.19 90 LEU A C 1
ATOM 738 O O . LEU A 1 90 ? 4.413 -8.640 -17.280 1.00 93.19 90 LEU A O 1
ATOM 742 N N . ALA A 1 91 ? 5.922 -8.369 -15.644 1.00 90.81 91 ALA A N 1
ATOM 743 C CA . ALA A 1 91 ? 6.922 -9.317 -16.135 1.00 90.81 91 ALA A CA 1
ATOM 744 C C . ALA A 1 91 ? 7.395 -10.271 -15.024 1.00 90.81 91 ALA A C 1
ATOM 746 O O . ALA A 1 91 ? 7.248 -9.971 -13.840 1.00 90.81 91 ALA A O 1
ATOM 747 N N . ARG A 1 92 ? 8.005 -11.406 -15.409 1.00 87.75 92 ARG A N 1
ATOM 748 C CA . ARG A 1 92 ? 8.553 -12.434 -14.490 1.00 87.75 92 ARG A CA 1
ATOM 749 C C . ARG A 1 92 ? 7.562 -12.832 -13.379 1.00 87.75 92 ARG A C 1
ATOM 751 O O . ARG A 1 92 ? 7.897 -12.769 -12.198 1.00 87.75 92 ARG A O 1
ATOM 758 N N . LYS A 1 93 ? 6.339 -13.175 -13.786 1.00 88.94 93 LYS A N 1
ATOM 759 C CA . LYS A 1 93 ? 5.200 -13.473 -12.911 1.00 88.94 93 LYS A CA 1
ATOM 760 C C . LYS A 1 93 ? 5.305 -14.890 -12.336 1.00 88.94 93 LYS A C 1
ATOM 762 O O . LYS A 1 93 ? 5.360 -15.848 -13.097 1.00 88.94 93 LYS A O 1
ATOM 767 N N . ASP A 1 94 ? 5.294 -15.012 -11.017 1.00 87.56 94 ASP A N 1
ATOM 768 C CA . ASP A 1 94 ? 5.000 -16.246 -10.285 1.00 87.56 94 ASP A CA 1
ATOM 769 C C . ASP A 1 94 ? 3.957 -15.887 -9.225 1.00 87.56 94 ASP A C 1
ATOM 771 O O . ASP A 1 94 ? 4.218 -15.033 -8.378 1.00 87.56 94 ASP A O 1
ATOM 775 N N . TYR A 1 95 ? 2.763 -16.465 -9.325 1.00 85.38 95 TYR A N 1
ATOM 776 C CA . TYR A 1 95 ? 1.626 -16.154 -8.450 1.00 85.38 95 TYR A CA 1
ATOM 777 C C . TYR A 1 95 ? 1.351 -17.269 -7.439 1.00 85.38 95 TYR A C 1
ATOM 779 O O . TYR A 1 95 ? 0.294 -17.293 -6.819 1.00 85.38 95 TYR A O 1
ATOM 787 N N . ARG A 1 96 ? 2.258 -18.239 -7.291 1.00 83.88 96 ARG A N 1
ATOM 788 C CA . ARG A 1 96 ? 2.029 -19.380 -6.403 1.00 83.88 96 ARG A CA 1
ATOM 789 C C . ARG A 1 96 ? 2.254 -18.986 -4.951 1.00 83.88 96 ARG A C 1
ATOM 791 O O . ARG A 1 96 ? 3.205 -18.299 -4.610 1.00 83.88 96 ARG A O 1
ATOM 798 N N . HIS A 1 97 ? 1.431 -19.501 -4.056 1.00 80.12 97 HIS A N 1
ATOM 799 C CA . HIS A 1 97 ? 1.645 -19.342 -2.624 1.00 80.12 97 HIS A CA 1
ATOM 800 C C . HIS A 1 97 ? 1.900 -20.701 -1.995 1.00 80.12 97 HIS A C 1
ATOM 802 O O . HIS A 1 97 ? 1.310 -21.703 -2.380 1.00 80.12 97 HIS A O 1
ATOM 808 N N . ASN A 1 98 ? 2.817 -20.727 -1.036 1.00 79.12 98 ASN A N 1
ATOM 809 C CA . ASN A 1 98 ? 3.075 -21.878 -0.170 1.00 79.12 98 ASN A CA 1
ATOM 810 C C . ASN A 1 98 ? 2.441 -21.688 1.221 1.00 79.12 98 ASN A C 1
ATOM 812 O O . ASN A 1 98 ? 2.773 -22.410 2.152 1.00 79.12 98 ASN A O 1
ATOM 816 N N . HIS A 1 99 ? 1.578 -20.684 1.369 1.00 78.69 99 HIS A N 1
ATOM 817 C CA . HIS A 1 99 ? 0.766 -20.435 2.551 1.00 78.69 99 HIS A CA 1
ATOM 818 C C . HIS A 1 99 ? -0.646 -20.064 2.098 1.00 78.69 99 HIS A C 1
ATOM 820 O O . HIS A 1 99 ? -0.839 -19.597 0.972 1.00 78.69 99 HIS A O 1
ATOM 826 N N . ALA A 1 100 ? -1.629 -20.238 2.978 1.00 79.31 100 ALA A N 1
ATOM 827 C CA . ALA A 1 100 ? -2.999 -19.852 2.679 1.00 79.31 100 ALA A CA 1
ATOM 828 C C . ALA A 1 100 ? -3.096 -18.337 2.439 1.00 79.31 100 ALA A C 1
ATOM 830 O O . ALA A 1 100 ? -2.533 -17.533 3.192 1.00 79.31 100 ALA A O 1
ATOM 831 N N . ILE A 1 101 ? -3.824 -17.954 1.392 1.00 82.56 101 ILE A N 1
ATOM 832 C CA . ILE A 1 101 ? -4.279 -16.582 1.181 1.00 82.56 101 ILE A CA 1
ATOM 833 C C . ILE A 1 101 ? -5.737 -16.559 1.606 1.00 82.56 101 ILE A C 1
ATOM 835 O O . ILE A 1 101 ? -6.549 -17.312 1.071 1.00 82.56 101 ILE A O 1
ATOM 839 N N . SER A 1 102 ? -6.080 -15.706 2.562 1.00 83.12 102 SER A N 1
ATOM 840 C CA . SER A 1 102 ? -7.470 -15.527 2.955 1.00 83.12 102 SER A CA 1
ATOM 841 C C . SER A 1 102 ? -7.784 -14.062 3.199 1.00 83.12 102 SER A C 1
ATOM 843 O O . SER A 1 102 ? -6.933 -13.267 3.612 1.00 83.12 102 SER A O 1
ATOM 845 N N . THR A 1 103 ? -9.048 -13.715 2.978 1.00 84.25 103 THR A N 1
ATOM 846 C CA . THR A 1 103 ? -9.582 -12.391 3.297 1.00 84.25 103 THR A CA 1
ATOM 847 C C . THR A 1 103 ? -9.409 -12.062 4.782 1.00 84.25 103 THR A C 1
ATOM 849 O O . THR A 1 103 ? -9.185 -10.902 5.122 1.00 84.25 103 THR A O 1
ATOM 852 N N . ASP A 1 104 ? -9.442 -13.061 5.668 1.00 84.94 104 ASP A N 1
ATOM 853 C CA . ASP A 1 104 ? -9.210 -12.866 7.101 1.00 84.94 104 ASP A CA 1
ATOM 854 C C . ASP A 1 104 ? -7.761 -12.476 7.411 1.00 84.94 104 ASP A C 1
ATOM 856 O O . ASP A 1 104 ? -7.541 -11.523 8.159 1.00 84.94 104 ASP A O 1
ATOM 860 N N . VAL A 1 105 ? -6.782 -13.136 6.778 1.00 84.12 105 VAL A N 1
ATOM 861 C CA . VAL A 1 105 ? -5.360 -12.765 6.887 1.00 84.12 105 VAL A CA 1
ATOM 862 C C . VAL A 1 105 ? -5.130 -11.370 6.305 1.00 84.12 105 VAL A C 1
ATOM 864 O O . VAL A 1 105 ? -4.427 -10.554 6.891 1.00 84.12 105 VAL A O 1
ATOM 867 N N . TYR A 1 106 ? -5.766 -11.036 5.183 1.00 85.56 106 TYR A N 1
ATOM 868 C CA . TYR A 1 106 ? -5.678 -9.690 4.619 1.00 85.56 106 TYR A CA 1
ATOM 869 C C . TYR A 1 106 ? -6.240 -8.613 5.556 1.00 85.56 106 TYR A C 1
ATOM 871 O O . TYR A 1 106 ? -5.629 -7.558 5.743 1.00 85.56 106 TYR A O 1
ATOM 879 N N . ARG A 1 107 ? -7.391 -8.881 6.176 1.00 87.69 107 ARG A N 1
ATOM 880 C CA . ARG A 1 107 ? -8.052 -7.954 7.101 1.00 87.69 107 ARG A CA 1
ATOM 881 C C . ARG A 1 107 ? -7.364 -7.854 8.462 1.00 87.69 107 ARG A C 1
ATOM 883 O O . ARG A 1 107 ? -7.740 -6.975 9.226 1.00 87.69 107 ARG A O 1
ATOM 890 N N . SER A 1 108 ? -6.387 -8.706 8.781 1.00 87.19 108 SER A N 1
ATOM 891 C CA . SER A 1 108 ? -5.645 -8.638 10.048 1.00 87.19 108 SER A CA 1
ATOM 892 C C . SER A 1 108 ? -4.423 -7.713 9.998 1.00 87.19 108 SER A C 1
ATOM 894 O O . SER A 1 108 ? -3.900 -7.342 11.053 1.00 87.19 108 SER A O 1
ATOM 896 N N . TYR A 1 109 ? -3.976 -7.290 8.807 1.00 85.88 109 TYR A N 1
ATOM 897 C CA . TYR A 1 109 ? -2.844 -6.369 8.678 1.00 85.88 109 TYR A CA 1
ATOM 898 C C . TYR A 1 109 ? -3.173 -4.995 9.293 1.00 85.88 109 TYR A C 1
ATOM 900 O O . TYR A 1 109 ? -4.191 -4.412 8.917 1.00 85.88 109 TYR A O 1
ATOM 908 N N . PRO A 1 110 ? -2.296 -4.406 10.139 1.00 85.88 110 PRO A N 1
ATOM 909 C CA . PRO A 1 110 ? -2.563 -3.129 10.814 1.00 85.88 110 PRO A CA 1
ATOM 910 C C . PRO A 1 110 ? -3.017 -2.005 9.872 1.00 85.88 110 PRO A C 1
ATOM 912 O O . PRO A 1 110 ? -4.072 -1.418 10.071 1.00 85.88 110 PRO A O 1
ATOM 915 N N . GLY A 1 111 ? -2.300 -1.790 8.764 1.00 84.56 111 GLY A N 1
ATOM 916 C CA . GLY A 1 111 ? -2.657 -0.759 7.777 1.00 84.56 111 GLY A CA 1
ATOM 917 C C . GLY A 1 111 ? -3.937 -1.020 6.966 1.00 84.56 111 GLY A C 1
ATOM 918 O O . GLY A 1 111 ? -4.314 -0.169 6.173 1.00 84.56 111 GLY A O 1
ATOM 919 N N . ILE A 1 112 ? -4.569 -2.189 7.115 1.00 87.94 112 ILE A N 1
ATOM 920 C CA . ILE A 1 112 ? -5.876 -2.518 6.517 1.00 87.94 112 ILE A CA 1
ATOM 921 C C . ILE A 1 112 ? -6.979 -2.463 7.577 1.00 87.94 112 ILE A C 1
ATOM 923 O O . ILE A 1 112 ? -8.082 -1.990 7.311 1.00 87.94 112 ILE A O 1
ATOM 927 N N . ARG A 1 113 ? -6.696 -2.978 8.777 1.00 91.44 113 ARG A N 1
ATOM 928 C CA . ARG A 1 113 ? -7.696 -3.140 9.834 1.00 91.44 113 ARG A CA 1
ATOM 929 C C . ARG A 1 113 ? -8.017 -1.838 10.565 1.00 91.44 113 ARG A C 1
ATOM 931 O O . ARG A 1 113 ? -9.126 -1.703 11.065 1.00 91.44 113 ARG A O 1
ATOM 938 N N . GLN A 1 114 ? -7.066 -0.904 10.611 1.00 91.88 114 GLN A N 1
ATOM 939 C CA . GLN A 1 114 ? -7.217 0.405 11.247 1.00 91.88 114 GLN A CA 1
ATOM 940 C C . GLN A 1 114 ? -8.123 1.340 10.441 1.00 91.88 114 GLN A C 1
ATOM 942 O O . GLN A 1 114 ? -8.221 1.224 9.220 1.00 91.88 114 GLN A O 1
ATOM 947 N N . VAL A 1 115 ? -8.738 2.306 11.131 1.00 91.19 115 VAL A N 1
ATOM 948 C CA . VAL A 1 115 ? -9.533 3.374 10.510 1.00 91.19 115 VAL A CA 1
ATOM 949 C C . VAL A 1 115 ? -8.593 4.418 9.879 1.00 91.19 115 VAL A C 1
ATOM 951 O O . VAL A 1 115 ? -7.773 5.012 10.593 1.00 91.19 115 VAL A O 1
ATOM 954 N N . PRO A 1 116 ? -8.678 4.664 8.556 1.00 89.88 116 PRO A N 1
ATOM 955 C CA . PRO A 1 116 ? -7.911 5.712 7.891 1.00 89.88 116 PRO A CA 1
ATOM 956 C C . PRO A 1 116 ? -8.270 7.104 8.418 1.00 89.88 116 PRO A C 1
ATOM 958 O O . PRO A 1 116 ? -9.423 7.368 8.744 1.00 89.88 116 PRO A O 1
ATOM 961 N N . GLY A 1 117 ? -7.304 8.026 8.443 1.00 87.19 117 GLY A N 1
ATOM 962 C CA . GLY A 1 117 ? -7.531 9.397 8.931 1.00 87.19 117 GLY A CA 1
ATOM 963 C C . GLY A 1 117 ? -8.502 10.227 8.081 1.00 87.19 117 GLY A C 1
ATOM 964 O O . GLY A 1 117 ? -9.022 11.224 8.555 1.00 87.19 117 GLY A O 1
ATOM 965 N N . ASN A 1 118 ? -8.777 9.806 6.847 1.00 87.00 118 ASN A N 1
ATOM 966 C CA . ASN A 1 118 ? -9.777 10.397 5.956 1.00 87.00 118 ASN A CA 1
ATOM 967 C C . ASN A 1 118 ? -11.089 9.588 5.914 1.00 87.00 118 ASN A C 1
ATOM 969 O O . ASN A 1 118 ? -11.873 9.737 4.979 1.00 87.00 118 ASN A O 1
ATOM 973 N N . SER A 1 119 ? -11.303 8.681 6.871 1.00 90.44 119 SER A N 1
ATOM 974 C CA . SER A 1 119 ? -12.518 7.871 6.937 1.00 90.44 119 SER A CA 1
ATOM 975 C C . SER A 1 119 ? -13.745 8.732 7.262 1.00 90.44 119 SER A C 1
ATOM 977 O O . SER A 1 119 ? -13.653 9.595 8.139 1.00 90.44 119 SER A O 1
ATOM 979 N N . PRO A 1 120 ? -14.920 8.454 6.663 1.00 93.31 120 PRO A N 1
ATOM 980 C CA . PRO A 1 120 ? -16.173 9.117 7.034 1.00 93.31 120 PRO A CA 1
ATOM 981 C C . PRO A 1 120 ? -16.590 8.857 8.491 1.00 93.31 120 PRO A C 1
ATOM 983 O O . PRO A 1 120 ? -17.453 9.553 9.012 1.00 93.31 120 PRO A O 1
ATOM 986 N N . LEU A 1 121 ? -15.974 7.882 9.171 1.00 95.00 121 LEU A N 1
ATOM 987 C CA . LEU A 1 121 ? -16.204 7.621 10.594 1.00 95.00 121 LEU A CA 1
ATOM 988 C C . LEU A 1 121 ? -15.514 8.634 11.510 1.00 95.00 121 LEU A C 1
ATOM 990 O O . LEU A 1 121 ? -15.924 8.769 12.662 1.00 95.00 121 LEU A O 1
ATOM 994 N N . MET A 1 122 ? -14.462 9.307 11.028 1.00 95.38 122 MET A N 1
ATOM 995 C CA . MET A 1 122 ? -13.606 10.159 11.857 1.00 95.38 122 MET A CA 1
ATOM 996 C C . MET A 1 122 ? -14.382 11.243 12.615 1.00 95.38 122 MET A C 1
ATOM 998 O O . MET A 1 122 ? -14.177 11.316 13.823 1.00 95.38 122 MET A O 1
ATOM 1002 N N . PRO A 1 123 ? -15.335 11.987 12.014 1.00 95.50 123 PRO A N 1
A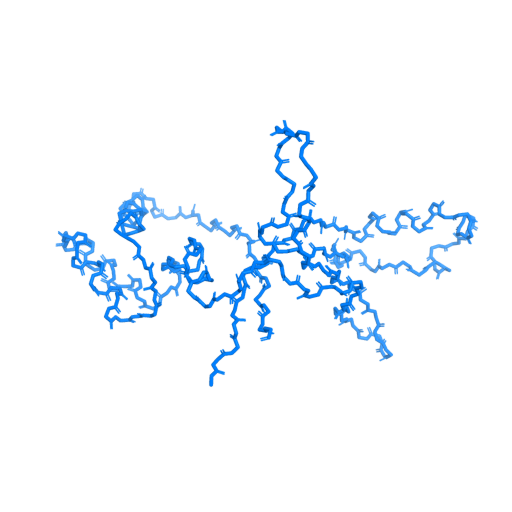TOM 1003 C CA . PRO A 1 123 ? -16.115 12.982 12.753 1.00 95.50 123 PRO A CA 1
ATOM 1004 C C . PRO A 1 123 ? -16.879 12.398 13.952 1.00 95.50 123 PRO A C 1
ATOM 1006 O O . PRO A 1 123 ? -16.900 12.987 15.032 1.00 95.50 123 PRO A O 1
ATOM 1009 N N . GLY A 1 124 ? -17.474 11.210 13.796 1.00 95.94 124 GLY A N 1
ATOM 1010 C CA . GLY A 1 124 ? -18.176 10.530 14.888 1.00 95.94 124 GLY A CA 1
ATOM 1011 C C . GLY A 1 124 ? -17.225 10.018 15.972 1.00 95.94 124 GLY A C 1
ATOM 1012 O O . GLY A 1 124 ? -17.511 10.145 17.161 1.00 95.94 124 GLY A O 1
ATOM 1013 N N . ILE A 1 125 ? -16.056 9.502 15.580 1.00 96.50 125 ILE A N 1
ATOM 1014 C CA . ILE A 1 125 ? -15.018 9.057 16.522 1.00 96.50 125 ILE A CA 1
ATOM 1015 C C . ILE A 1 125 ? -14.466 10.248 17.312 1.00 96.50 125 ILE A C 1
ATOM 1017 O O . ILE A 1 125 ? -14.342 10.171 18.531 1.00 96.50 125 ILE A O 1
ATOM 1021 N N . GLU A 1 126 ? -14.163 11.357 16.642 1.00 95.88 126 GLU A N 1
ATOM 1022 C CA . GLU A 1 126 ? -13.689 12.592 17.270 1.00 95.88 126 GLU A CA 1
ATOM 1023 C C . GLU A 1 126 ? -14.709 13.139 18.267 1.00 95.88 126 GLU A C 1
ATOM 1025 O O . GLU A 1 126 ? -14.335 13.516 19.379 1.00 95.88 126 GLU A O 1
ATOM 1030 N N . LEU A 1 127 ? -16.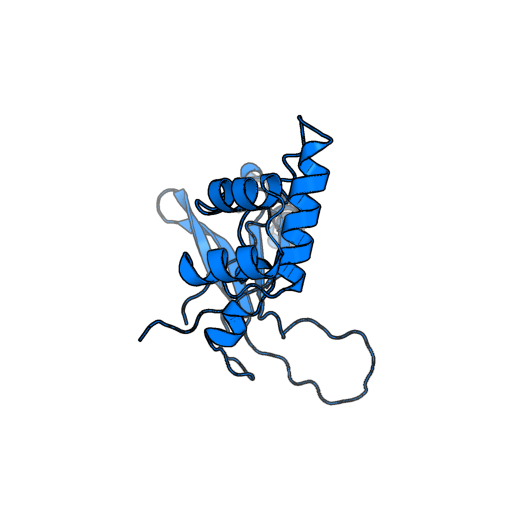000 13.112 17.919 1.00 95.81 127 LEU A N 1
ATOM 1031 C CA . LEU A 1 127 ? -17.078 13.488 18.830 1.00 95.81 127 LEU A CA 1
ATOM 1032 C C . LEU A 1 127 ? -17.110 12.592 20.077 1.00 95.81 127 LEU A C 1
ATOM 1034 O O . LEU A 1 127 ? -17.183 13.109 21.192 1.00 95.81 127 LEU A O 1
ATOM 1038 N N . LEU A 1 128 ? -17.003 11.269 19.915 1.00 96.88 128 LEU A N 1
ATOM 1039 C CA . LEU A 1 128 ? -16.950 10.324 21.037 1.00 96.88 128 LEU A CA 1
ATOM 1040 C C . LEU A 1 128 ? -15.721 10.556 21.926 1.00 96.88 128 LEU A C 1
ATOM 1042 O O . LEU A 1 128 ? -15.836 10.538 23.151 1.00 96.88 128 LEU A O 1
ATOM 1046 N N . VAL A 1 129 ? -14.557 10.830 21.332 1.00 95.94 129 VAL A N 1
ATOM 1047 C CA . VAL A 1 129 ? -13.335 11.171 22.076 1.00 95.94 129 VAL A CA 1
ATOM 1048 C C . VAL A 1 129 ? -13.510 12.479 22.847 1.00 95.94 129 VAL A C 1
ATOM 1050 O O . VAL A 1 129 ? -13.138 12.542 24.021 1.00 95.94 129 VAL A O 1
ATOM 1053 N N . LYS A 1 130 ? -14.101 13.506 22.222 1.00 94.81 130 LYS A N 1
ATOM 1054 C CA . LYS A 1 130 ? -14.384 14.808 22.846 1.00 94.81 130 LYS A CA 1
ATOM 1055 C C . LYS A 1 130 ? -15.376 14.683 24.003 1.00 94.81 130 LYS A C 1
ATOM 1057 O O . LYS A 1 130 ? -15.201 15.340 25.024 1.00 94.81 130 LYS A O 1
ATOM 1062 N N . ALA A 1 131 ? -16.364 13.803 23.870 1.00 95.88 131 ALA A N 1
ATOM 1063 C CA . ALA A 1 131 ? -17.312 13.452 24.924 1.00 95.88 131 ALA A CA 1
ATOM 1064 C C . ALA A 1 131 ? -16.725 12.510 25.995 1.00 95.88 131 ALA A C 1
ATOM 1066 O O . ALA A 1 131 ? -17.461 12.046 26.860 1.00 95.88 131 ALA A O 1
ATOM 1067 N N . GLN A 1 132 ? -15.421 12.203 25.934 1.00 94.50 132 GLN A N 1
ATOM 1068 C CA . GLN A 1 132 ? -14.727 11.295 26.853 1.00 94.50 132 GLN A CA 1
ATOM 1069 C C . GLN A 1 132 ? -15.365 9.897 26.934 1.00 94.50 132 GLN A C 1
ATOM 1071 O O . GLN A 1 132 ? -15.313 9.236 27.971 1.00 94.50 132 GLN A O 1
ATOM 1076 N N . ALA A 1 133 ? -15.948 9.420 25.830 1.00 96.19 133 ALA A N 1
ATOM 1077 C CA . ALA A 1 133 ? -16.476 8.067 25.756 1.00 96.19 133 ALA A CA 1
ATOM 1078 C C . ALA A 1 133 ? -15.366 7.033 26.008 1.00 96.19 133 ALA A C 1
ATOM 1080 O O . ALA A 1 133 ? -14.222 7.195 25.572 1.00 96.19 133 ALA A O 1
ATOM 1081 N N . GLY A 1 134 ? -15.717 5.942 26.692 1.00 95.81 134 GLY A N 1
ATOM 1082 C CA . GLY A 1 134 ? -14.797 4.830 26.917 1.00 95.81 134 GLY A CA 1
ATOM 1083 C C . GLY A 1 134 ? -14.374 4.154 25.608 1.00 95.81 134 GLY A C 1
ATOM 1084 O O . GLY A 1 134 ? -15.142 4.099 24.645 1.00 95.81 134 GLY A O 1
ATOM 1085 N N . ASN A 1 135 ? -13.166 3.582 25.592 1.00 96.81 135 ASN A N 1
ATOM 1086 C CA . ASN A 1 135 ? -12.606 2.924 24.405 1.00 96.81 135 ASN A CA 1
ATOM 1087 C C . ASN A 1 135 ? -13.500 1.794 23.866 1.00 96.81 135 ASN A C 1
ATOM 1089 O O . ASN A 1 135 ? -13.547 1.601 22.657 1.00 96.81 135 ASN A O 1
ATOM 1093 N N . SER A 1 136 ? -14.232 1.078 24.728 1.00 97.56 136 SER A N 1
ATOM 1094 C CA . SER A 1 136 ? -15.199 0.051 24.308 1.00 97.56 136 SER A CA 1
ATOM 1095 C C . SER A 1 136 ? -16.310 0.634 23.433 1.00 97.56 136 SER A C 1
ATOM 1097 O O . SER A 1 136 ? -16.607 0.104 22.374 1.00 97.56 136 SER A O 1
ATOM 1099 N N . ARG A 1 137 ? -16.850 1.796 23.802 1.00 97.62 137 ARG A N 1
ATOM 1100 C CA . ARG A 1 137 ? -17.919 2.453 23.040 1.00 97.62 137 ARG A CA 1
ATOM 1101 C C . ARG A 1 137 ? -17.437 2.958 21.678 1.00 97.62 137 ARG A C 1
ATOM 1103 O O . ARG A 1 137 ? -18.186 2.934 20.708 1.00 97.62 137 ARG A O 1
ATOM 1110 N N . ILE A 1 138 ? -16.181 3.399 21.598 1.00 97.75 138 ILE A N 1
ATOM 1111 C CA . ILE A 1 138 ? -15.539 3.777 20.329 1.00 97.75 138 ILE A CA 1
ATOM 1112 C C . ILE A 1 138 ? -15.276 2.531 19.471 1.00 97.75 138 ILE A C 1
ATOM 1114 O O . ILE A 1 138 ? -15.477 2.565 18.259 1.00 97.75 138 ILE A O 1
ATOM 1118 N N . TYR A 1 139 ? -14.851 1.430 20.093 1.00 97.75 139 TYR A N 1
ATOM 1119 C CA . TYR A 1 139 ? -14.664 0.139 19.435 1.00 97.75 139 TYR A CA 1
ATOM 1120 C C . TYR A 1 139 ? -15.967 -0.374 18.808 1.00 97.75 139 TYR A C 1
ATOM 1122 O O . TYR A 1 139 ? -15.976 -0.687 17.615 1.00 97.75 139 TYR A O 1
ATOM 1130 N N . ASP A 1 140 ? -17.058 -0.388 19.577 1.00 97.69 140 ASP A N 1
ATOM 1131 C CA . ASP A 1 140 ? -18.381 -0.817 19.114 1.00 97.69 140 ASP A CA 1
ATOM 1132 C C . ASP A 1 140 ? -18.862 0.079 17.969 1.00 97.69 140 ASP A C 1
ATOM 1134 O O . ASP A 1 140 ? -19.185 -0.415 16.892 1.00 97.69 140 ASP A O 1
ATOM 1138 N N . TYR A 1 141 ? -18.749 1.406 18.119 1.00 97.69 141 TYR A N 1
ATOM 1139 C CA . TYR A 1 141 ? -19.086 2.355 17.055 1.00 97.69 141 TYR A CA 1
ATOM 1140 C C . TYR A 1 141 ? -18.359 2.052 15.735 1.00 97.69 141 TYR A C 1
ATOM 1142 O O . TYR A 1 141 ? -18.981 2.051 14.673 1.00 97.69 141 TYR A O 1
ATOM 1150 N N . ILE A 1 142 ? -17.050 1.773 15.772 1.00 96.88 142 ILE A N 1
ATOM 1151 C CA . ILE A 1 142 ? -16.287 1.459 14.555 1.00 96.88 142 ILE A CA 1
ATOM 1152 C C . ILE A 1 142 ? -16.786 0.159 13.918 1.00 96.88 142 ILE A C 1
ATOM 1154 O O . ILE A 1 142 ? -16.900 0.095 12.691 1.00 96.88 142 ILE A O 1
ATOM 1158 N N . ARG A 1 143 ? -17.067 -0.874 14.718 1.00 95.00 143 ARG A N 1
ATOM 1159 C CA . ARG A 1 143 ? -17.514 -2.181 14.216 1.00 95.00 143 ARG A CA 1
ATOM 1160 C C . ARG A 1 143 ? -18.935 -2.155 13.673 1.00 95.00 143 ARG A C 1
ATOM 1162 O O . ARG A 1 143 ? -19.190 -2.801 12.662 1.00 95.00 143 ARG A O 1
ATOM 1169 N N . ASP A 1 144 ? -19.816 -1.389 14.298 1.00 96.75 144 ASP A N 1
ATOM 1170 C CA . ASP A 1 144 ? -21.219 -1.296 13.899 1.00 96.75 144 ASP A CA 1
ATOM 1171 C C . ASP A 1 144 ? -21.394 -0.463 12.624 1.00 96.75 144 ASP A C 1
ATOM 1173 O O . ASP A 1 144 ? -22.328 -0.678 11.856 1.00 96.75 144 ASP A O 1
ATOM 1177 N N . ASN A 1 145 ? -20.465 0.460 12.359 1.00 95.75 145 ASN A N 1
ATOM 1178 C CA . ASN A 1 145 ? -20.558 1.401 11.242 1.00 95.75 145 ASN A CA 1
ATOM 1179 C C . ASN A 1 145 ? -19.549 1.123 10.116 1.00 95.75 145 ASN A C 1
ATOM 1181 O O . ASN A 1 145 ? -19.435 1.917 9.181 1.00 95.75 145 ASN A O 1
ATOM 1185 N N . SER A 1 146 ? -18.772 0.033 10.179 1.00 91.94 146 SER A N 1
ATOM 1186 C CA . SER A 1 146 ? -17.773 -0.258 9.146 1.00 91.94 146 SER A CA 1
ATOM 1187 C C . SER A 1 146 ? -17.332 -1.714 9.072 1.00 91.94 146 SER A C 1
ATOM 1189 O O . SER A 1 146 ? -17.549 -2.517 9.970 1.00 91.94 146 SER A O 1
ATOM 1191 N N . THR A 1 147 ? -16.608 -2.050 8.004 1.00 89.50 147 THR A N 1
ATOM 1192 C CA . THR A 1 147 ? -15.974 -3.368 7.850 1.00 89.50 147 THR A CA 1
ATOM 1193 C C . THR A 1 147 ? -14.588 -3.460 8.502 1.00 89.50 147 THR A C 1
ATOM 1195 O O . THR A 1 147 ? -13.861 -4.428 8.252 1.00 89.50 147 THR A O 1
ATOM 1198 N N . HIS A 1 148 ? -14.164 -2.446 9.264 1.00 90.25 148 HIS A N 1
ATOM 1199 C CA . HIS A 1 148 ? -12.853 -2.445 9.907 1.00 90.25 148 HIS A CA 1
ATOM 1200 C C . HIS A 1 148 ? -12.783 -3.496 11.019 1.00 90.25 148 HI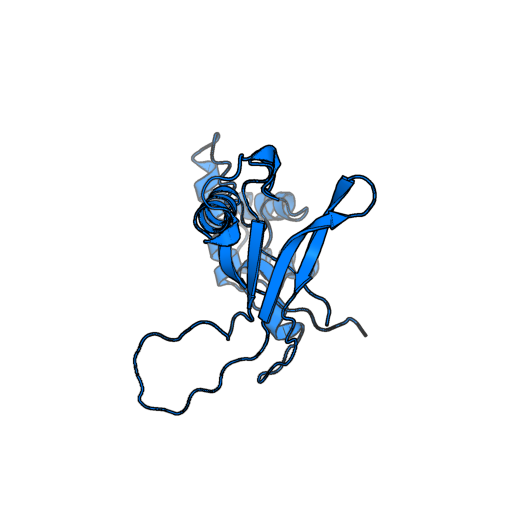S A C 1
ATOM 1202 O O . HIS A 1 148 ? -13.703 -3.661 11.816 1.00 90.25 148 HIS A O 1
ATOM 1208 N N . ARG A 1 149 ? -11.652 -4.205 11.090 1.00 90.56 149 ARG A N 1
ATOM 1209 C CA . ARG A 1 149 ? -11.368 -5.206 12.130 1.00 90.56 149 ARG A CA 1
ATOM 1210 C C . ARG A 1 149 ? -10.380 -4.658 13.153 1.00 90.56 149 ARG A C 1
ATOM 1212 O O . ARG A 1 149 ? -9.317 -5.236 13.370 1.00 90.56 149 ARG A O 1
ATOM 1219 N N . VAL A 1 150 ? -10.720 -3.505 13.721 1.00 93.94 150 VAL A N 1
ATOM 1220 C CA . VAL A 1 150 ? -9.902 -2.856 14.750 1.00 93.94 150 VAL A CA 1
ATOM 1221 C C . VAL A 1 150 ? -9.745 -3.755 15.972 1.00 93.94 150 VAL A C 1
ATOM 1223 O O . VAL A 1 150 ? -10.648 -4.516 16.323 1.00 93.94 150 VAL A O 1
ATOM 1226 N N . THR A 1 151 ? -8.595 -3.660 16.632 1.00 95.38 151 THR A N 1
ATOM 1227 C CA . THR A 1 151 ? -8.392 -4.185 17.986 1.00 95.38 151 THR A CA 1
ATOM 1228 C C . THR A 1 151 ? -8.583 -3.072 19.021 1.00 95.38 151 THR A C 1
ATOM 1230 O O . THR A 1 151 ? -8.594 -1.889 18.681 1.00 95.38 151 THR A O 1
ATOM 1233 N N . MET A 1 152 ? -8.695 -3.426 20.305 1.00 96.38 152 MET A N 1
ATOM 1234 C CA . MET A 1 152 ? -8.713 -2.422 21.382 1.00 96.38 152 MET A CA 1
ATOM 1235 C C . MET A 1 152 ? -7.437 -1.569 21.410 1.00 96.38 152 MET A C 1
ATOM 1237 O O . MET A 1 152 ? -7.501 -0.375 21.689 1.00 96.38 152 MET A O 1
ATOM 1241 N N . GLU A 1 153 ? -6.293 -2.157 21.059 1.00 96.06 153 GLU A N 1
ATOM 1242 C CA . GLU A 1 153 ? -5.024 -1.440 20.910 1.00 96.06 153 GLU A CA 1
ATOM 1243 C C . GLU A 1 153 ? -5.082 -0.417 19.764 1.00 96.06 153 GLU A C 1
ATOM 1245 O O . GLU A 1 153 ? -4.653 0.724 19.932 1.00 96.06 153 GLU A O 1
ATOM 1250 N N . ASP A 1 154 ? -5.670 -0.778 18.616 1.00 95.25 154 ASP A N 1
ATOM 1251 C CA . ASP A 1 154 ? -5.865 0.160 17.504 1.00 95.25 154 ASP A CA 1
ATOM 1252 C C . ASP A 1 154 ? -6.744 1.349 17.926 1.00 95.25 154 ASP A C 1
ATOM 1254 O O . ASP A 1 154 ? -6.446 2.491 17.571 1.00 95.25 154 ASP A O 1
ATOM 1258 N N . VAL A 1 155 ? -7.796 1.100 18.717 1.00 97.00 155 VAL A N 1
ATOM 1259 C CA . VAL A 1 155 ? -8.662 2.154 19.270 1.00 97.00 155 VAL A CA 1
ATOM 1260 C C . VAL A 1 155 ? -7.888 3.042 20.237 1.00 97.00 155 VAL A C 1
ATOM 1262 O O . VAL A 1 155 ? -7.942 4.261 20.114 1.00 97.00 155 VAL A O 1
ATOM 1265 N N . GLN A 1 156 ? -7.119 2.465 21.157 1.00 96.25 156 GLN A N 1
ATOM 1266 C CA . GLN A 1 156 ? -6.317 3.241 22.101 1.00 96.25 156 GLN A CA 1
ATOM 1267 C C . GLN A 1 156 ? -5.289 4.123 21.381 1.00 96.25 156 GLN A C 1
ATOM 1269 O O . GLN A 1 156 ? -5.169 5.310 21.684 1.00 96.25 156 GLN A O 1
ATOM 1274 N N . ASN A 1 157 ? -4.617 3.581 20.364 1.00 94.62 157 ASN A N 1
ATOM 1275 C CA . ASN A 1 157 ? -3.692 4.331 19.519 1.00 94.62 157 ASN A CA 1
ATOM 1276 C C . ASN A 1 157 ? -4.396 5.451 18.741 1.00 94.62 157 ASN A C 1
ATOM 1278 O O . ASN A 1 157 ? -3.866 6.559 18.642 1.00 94.62 157 ASN A O 1
ATOM 1282 N N . LEU A 1 158 ? -5.600 5.197 18.221 1.00 94.44 158 LEU A N 1
ATOM 1283 C CA . LEU A 1 158 ? -6.412 6.199 17.533 1.00 94.44 158 LEU A CA 1
ATOM 1284 C C . LEU A 1 158 ? -6.821 7.341 18.471 1.00 94.44 158 LEU A C 1
ATOM 1286 O O . LEU A 1 158 ? -6.656 8.506 18.115 1.00 94.44 158 LEU A O 1
ATOM 1290 N N . VAL A 1 159 ? -7.301 7.019 19.673 1.00 95.38 159 VAL A N 1
ATOM 1291 C CA . VAL A 1 159 ? -7.683 8.003 20.696 1.00 95.38 159 VAL A CA 1
ATOM 1292 C C . VAL A 1 159 ? -6.477 8.840 21.116 1.00 95.38 159 VAL A C 1
ATOM 1294 O O . VAL A 1 159 ? -6.568 10.067 21.145 1.00 95.38 159 VAL A O 1
ATOM 1297 N N . ASN A 1 160 ? -5.334 8.201 21.378 1.00 94.06 160 ASN A N 1
ATOM 1298 C CA . ASN A 1 160 ? -4.088 8.895 21.706 1.00 94.06 160 ASN A CA 1
ATOM 1299 C C . ASN A 1 160 ? -3.672 9.842 20.578 1.00 94.06 160 ASN A C 1
ATOM 1301 O O . ASN A 1 160 ? -3.338 10.996 20.833 1.00 94.06 160 ASN A O 1
ATOM 1305 N N . ARG A 1 161 ? -3.759 9.391 19.321 1.00 92.44 161 ARG A N 1
ATOM 1306 C CA . ARG A 1 161 ? -3.469 10.227 18.153 1.00 92.44 161 ARG A CA 1
ATOM 1307 C C . ARG A 1 161 ? -4.390 11.441 18.083 1.00 92.44 161 ARG A C 1
ATOM 1309 O O . ARG A 1 161 ? -3.888 12.537 17.879 1.00 92.44 161 ARG A O 1
ATOM 1316 N N . ILE A 1 162 ? -5.700 11.275 18.270 1.00 92.44 162 ILE A N 1
ATOM 1317 C CA . ILE A 1 162 ? -6.668 12.386 18.237 1.00 92.44 162 ILE A CA 1
ATOM 1318 C C . ILE A 1 162 ? -6.381 13.388 19.363 1.00 92.44 162 ILE A C 1
ATOM 1320 O O . ILE A 1 162 ? -6.299 14.587 19.109 1.00 92.44 162 ILE A O 1
ATOM 1324 N N . ARG A 1 163 ? -6.144 12.908 20.590 1.00 89.56 163 ARG A N 1
ATOM 1325 C CA . ARG A 1 163 ? -5.818 13.764 21.744 1.00 89.56 163 ARG A CA 1
ATOM 1326 C C . ARG A 1 163 ? -4.522 14.548 21.536 1.00 89.56 163 ARG A C 1
ATOM 1328 O O . ARG A 1 163 ? -4.495 15.745 21.794 1.00 89.56 163 ARG A O 1
ATOM 1335 N N . ASN A 1 164 ? -3.495 13.894 21.000 1.00 86.50 164 ASN A N 1
ATOM 1336 C CA . ASN A 1 164 ? -2.208 14.523 20.697 1.00 86.50 164 ASN A CA 1
ATOM 1337 C C . ASN A 1 164 ? -2.265 15.427 19.455 1.00 86.50 164 ASN A C 1
ATOM 1339 O O . ASN A 1 164 ? -1.427 16.304 19.296 1.00 86.50 164 ASN A O 1
ATOM 1343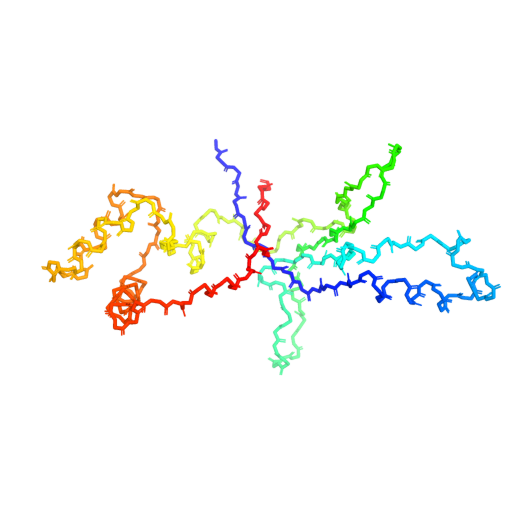 N N . SER A 1 165 ? -3.243 15.233 18.567 1.00 76.19 165 SER A N 1
ATOM 1344 C CA . SER A 1 165 ? -3.482 16.144 17.438 1.00 76.19 165 SER A CA 1
ATOM 1345 C C . SER A 1 165 ? -4.227 17.407 17.889 1.00 76.19 165 SER A C 1
ATOM 1347 O O . SER A 1 165 ? -4.060 18.463 17.291 1.00 76.19 165 SER A O 1
ATOM 1349 N N . GLY A 1 166 ? -4.993 17.329 18.986 1.00 56.94 166 GLY A N 1
ATOM 1350 C CA . GLY A 1 166 ? -5.663 18.472 19.614 1.00 56.94 166 GLY A CA 1
ATOM 1351 C C . GLY A 1 166 ? -4.724 19.492 20.275 1.00 56.94 166 GLY A C 1
ATOM 1352 O O . GLY A 1 166 ? -5.175 20.588 20.597 1.00 56.94 166 GLY A O 1
ATOM 1353 N N . THR A 1 167 ? -3.435 19.171 20.456 1.00 46.16 167 THR A N 1
ATOM 1354 C CA . THR A 1 167 ? -2.406 20.086 20.991 1.00 46.16 167 THR A CA 1
ATOM 1355 C C . THR A 1 167 ? -1.550 20.760 19.912 1.00 46.16 167 THR A C 1
ATOM 1357 O O . THR A 1 167 ? -0.775 21.657 20.230 1.00 46.16 167 THR A O 1
ATOM 1360 N N . HIS A 1 168 ? -1.721 20.400 18.637 1.00 36.50 168 HIS A N 1
ATOM 1361 C CA . HIS A 1 168 ? -1.077 21.052 17.496 1.00 36.50 168 HIS A CA 1
ATOM 1362 C C . HIS A 1 168 ? -2.081 21.193 16.348 1.00 36.50 168 HIS A C 1
ATOM 1364 O O . HIS A 1 168 ? -2.102 20.413 15.394 1.00 36.50 168 HIS A O 1
ATOM 1370 N N . PHE A 1 169 ? -2.908 22.239 16.418 1.00 37.09 169 PHE A N 1
ATOM 1371 C CA . PHE A 1 169 ? -3.495 22.780 15.199 1.00 37.09 169 PHE A CA 1
ATOM 1372 C C . PHE A 1 169 ? -2.349 23.347 14.351 1.00 37.09 169 PHE A C 1
ATOM 1374 O O . PHE A 1 169 ? -1.569 24.167 14.826 1.00 37.09 169 PHE A O 1
ATOM 1381 N N . TYR A 1 170 ? -2.291 22.881 13.104 1.00 34.03 170 TYR A N 1
ATOM 1382 C CA . TYR A 1 170 ? -1.297 23.118 12.054 1.00 34.03 170 TYR A CA 1
ATOM 1383 C C . TYR A 1 170 ? -0.138 22.117 11.946 1.00 34.03 170 TYR A C 1
ATOM 1385 O O . TYR A 1 170 ? 0.782 22.052 12.753 1.00 34.03 170 TYR A O 1
ATOM 1393 N N . ASN A 1 171 ? -0.169 21.455 10.785 1.00 37.59 171 ASN A N 1
ATOM 1394 C CA . ASN A 1 171 ? 0.947 20.861 10.063 1.00 37.59 171 ASN A CA 1
ATOM 1395 C C . ASN A 1 171 ? 1.550 19.580 10.640 1.00 37.59 171 ASN A C 1
ATOM 1397 O O . ASN A 1 171 ? 2.686 19.548 11.089 1.00 37.59 171 ASN A O 1
ATOM 1401 N N . HIS A 1 172 ? 0.872 18.466 10.367 1.00 32.09 172 HIS A N 1
ATOM 1402 C CA . HIS A 1 172 ? 1.573 17.393 9.670 1.00 32.09 172 HIS A CA 1
ATOM 1403 C C . HIS A 1 172 ? 0.641 16.686 8.685 1.00 32.09 172 HIS A C 1
ATOM 1405 O O . HIS A 1 172 ? 0.021 15.665 8.975 1.00 32.09 172 HIS A O 1
ATOM 1411 N N . CYS A 1 173 ? 0.658 17.177 7.444 1.00 31.59 173 CYS A N 1
ATOM 1412 C CA . CYS A 1 173 ? 0.688 16.294 6.285 1.00 31.59 173 CYS A CA 1
ATOM 1413 C C . CYS A 1 173 ? 1.907 15.367 6.425 1.00 31.59 173 CYS A C 1
ATOM 1415 O O . CYS A 1 173 ? 2.911 15.535 5.739 1.00 31.59 173 CYS A O 1
ATOM 1417 N N . CYS A 1 174 ? 1.840 14.365 7.302 1.00 29.55 174 CYS A N 1
ATOM 1418 C CA . CYS A 1 174 ? 2.663 13.175 7.156 1.00 29.55 174 CYS A CA 1
ATOM 1419 C C . CYS A 1 174 ? 1.990 12.317 6.091 1.00 29.55 174 CYS A C 1
ATOM 1421 O O . CYS A 1 174 ? 1.413 11.258 6.333 1.00 29.55 174 CYS A O 1
ATOM 1423 N N . ASN A 1 175 ? 2.073 12.840 4.870 1.00 29.98 175 ASN A N 1
ATOM 1424 C CA . ASN A 1 175 ? 1.996 12.078 3.651 1.00 29.98 175 ASN A CA 1
ATOM 1425 C C . ASN A 1 175 ? 3.251 11.192 3.653 1.00 29.98 175 ASN A C 1
ATOM 1427 O O . ASN A 1 175 ? 4.212 11.436 2.927 1.00 29.98 175 ASN A O 1
ATOM 1431 N N . VAL A 1 176 ? 3.272 10.150 4.495 1.00 29.28 176 VAL A N 1
ATOM 1432 C CA . VAL A 1 176 ? 4.019 8.967 4.095 1.00 29.28 176 VAL A CA 1
ATOM 1433 C C . VAL A 1 176 ? 3.244 8.481 2.894 1.00 29.28 176 VAL A C 1
ATOM 1435 O O . VAL A 1 176 ? 2.188 7.863 3.009 1.00 29.28 176 VAL A O 1
ATOM 1438 N N . GLN A 1 177 ? 3.760 8.857 1.737 1.00 32.69 177 GLN A N 1
ATOM 1439 C CA . GLN A 1 177 ? 3.389 8.384 0.428 1.00 32.69 177 GLN A CA 1
ATOM 1440 C C . GLN A 1 177 ? 3.625 6.862 0.397 1.00 32.69 177 GLN A C 1
ATOM 1442 O O . GLN A 1 177 ? 4.554 6.354 -0.216 1.00 32.69 177 GLN A O 1
ATOM 1447 N N . MET A 1 178 ? 2.787 6.109 1.110 1.00 29.80 178 MET A N 1
ATOM 1448 C CA . MET A 1 178 ? 2.661 4.661 1.044 1.00 29.80 178 MET A CA 1
ATOM 1449 C C . MET A 1 178 ? 1.507 4.310 0.109 1.00 29.80 178 MET A C 1
ATOM 1451 O O . MET A 1 178 ? 0.750 3.371 0.340 1.00 29.80 178 MET A O 1
ATOM 1455 N N . SER A 1 179 ? 1.450 4.963 -1.051 1.00 34.94 179 SER A N 1
ATOM 1456 C CA . SER A 1 179 ? 0.921 4.320 -2.254 1.00 34.94 179 SER A CA 1
ATOM 1457 C C . SER A 1 179 ? 1.942 3.276 -2.758 1.00 34.94 179 SER A C 1
ATOM 1459 O O . SER A 1 179 ? 2.473 3.352 -3.869 1.00 34.94 179 SER A O 1
ATOM 1461 N N . ASN A 1 180 ? 2.273 2.320 -1.884 1.00 36.69 180 ASN A N 1
ATOM 1462 C CA . ASN A 1 180 ? 3.009 1.091 -2.185 1.00 36.69 180 ASN A CA 1
ATOM 1463 C C . ASN A 1 180 ? 2.129 -0.149 -1.958 1.00 36.69 180 ASN A C 1
ATOM 1465 O O . ASN A 1 180 ? 2.596 -1.268 -2.170 1.00 36.69 180 ASN A O 1
ATOM 1469 N N . LEU A 1 181 ? 0.863 0.027 -1.555 1.00 38.66 181 LEU A N 1
ATOM 1470 C CA . LEU A 1 181 ? -0.106 -1.060 -1.554 1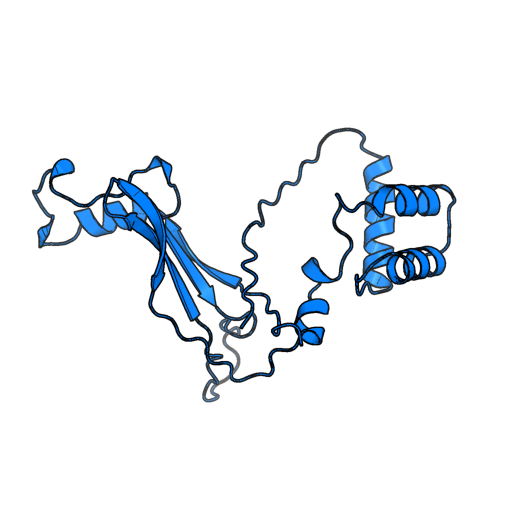.00 38.66 181 LEU A CA 1
ATOM 1471 C C . LEU A 1 181 ? -0.568 -1.322 -2.985 1.00 38.66 181 LEU A C 1
ATOM 1473 O O . LEU A 1 181 ? -1.273 -0.517 -3.585 1.00 38.66 181 LEU A O 1
ATOM 1477 N N . PHE A 1 182 ? -0.182 -2.479 -3.504 1.00 47.34 182 PHE A N 1
ATOM 1478 C CA . PHE A 1 182 ? -0.870 -3.099 -4.622 1.00 47.34 182 PHE A CA 1
ATOM 1479 C C . PHE A 1 182 ? -1.755 -4.196 -4.033 1.00 47.34 182 PHE A C 1
ATOM 1481 O O . PHE A 1 182 ? -1.244 -5.138 -3.423 1.00 47.34 182 PHE A O 1
ATOM 1488 N N . VAL A 1 183 ? -3.072 -4.031 -4.146 1.00 53.25 183 VAL A N 1
ATOM 1489 C CA . VAL A 1 183 ? -4.034 -5.081 -3.805 1.00 53.25 183 VAL A CA 1
ATOM 1490 C C . VAL A 1 183 ? -4.298 -5.841 -5.093 1.00 53.25 183 VAL A C 1
ATOM 1492 O O . VAL A 1 183 ? -4.810 -5.271 -6.052 1.00 53.25 183 VAL A O 1
ATOM 1495 N N . LEU A 1 184 ? -3.898 -7.106 -5.123 1.00 49.72 184 LEU A N 1
ATOM 1496 C CA . LEU A 1 184 ? -4.244 -8.013 -6.207 1.00 49.72 184 LEU A CA 1
ATOM 1497 C C . LEU A 1 184 ? -5.410 -8.880 -5.721 1.00 49.72 184 LEU A C 1
ATOM 1499 O O . LEU A 1 184 ? -5.324 -9.467 -4.640 1.00 49.72 184 LEU A O 1
ATOM 1503 N N . SER A 1 185 ? -6.481 -8.928 -6.507 1.00 48.31 185 SER A N 1
ATOM 1504 C CA . SER A 1 185 ? -7.473 -10.000 -6.425 1.00 48.31 185 SER A CA 1
ATOM 1505 C C . SER A 1 185 ? -6.907 -11.181 -7.209 1.00 48.31 185 SER A C 1
ATOM 1507 O O . SER A 1 185 ? -6.598 -11.012 -8.391 1.00 48.31 185 SER A O 1
ATOM 1509 N N . VAL A 1 186 ? -6.688 -12.316 -6.542 1.00 52.25 186 VAL A N 1
ATOM 1510 C CA . VAL A 1 186 ? -6.238 -13.568 -7.181 1.00 52.25 186 VAL A CA 1
ATOM 1511 C C . VAL A 1 186 ? -7.443 -14.423 -7.538 1.00 52.25 186 VAL A C 1
ATOM 1513 O O . VAL A 1 186 ? -8.409 -14.431 -6.740 1.00 52.25 186 VAL A O 1
#

Radius of gyration: 22.56 Å; chains: 1; bounding box: 51×49×57 Å

Foldseek 3Di:
DFFFKAWKFFPDWDFQVNVLVVQCPDPVNPPPDSVPTPGDDNVVGTFKTKIDGPVQDDDPPDDPDDDDRFWFIWMFGWDADDPRDIDTDIGPGDHDGPDDGHNVVRLPDLVNQAADPPHPCNVVLLVCLVVVHDLVVSVVSDVVPDPHNDDSVSSVVVSVVSVVVVVDDDDDPPCPVPPRTDIDRD

pLDDT: mean 81.27, std 18.87, range [29.28, 97.75]